Protein AF-A0A960F353-F1 (afdb_monomer)

Radius of gyration: 22.66 Å; Cα contacts (8 Å, |Δi|>4): 279; chains: 1; bounding box: 64×45×77 Å

Nearest PDB structures (foldseek):
  5tqi-assembly1_B  TM=5.904E-01  e=6.296E-02  Burkholderia multivorans ATCC 17616
  5b6a-assembly1_A-2  TM=5.114E-01  e=1.980E-02  Pseudomonas aeruginosa PAO1
  1vi9-assembly2_D  TM=5.426E-01  e=1.053E-01  Escherichia coli
  3pzs-assembly1_A  TM=5.624E-01  e=2.002E-01  Yersinia pestis CO92
  8c4i-assembly1_C  TM=2.650E-01  e=3.172E+00  Priestia aryabhattai

Structure (mmCIF, N/CA/C/O backbone):
data_AF-A0A960F353-F1
#
_entry.id   AF-A0A960F353-F1
#
loop_
_atom_site.group_PDB
_atom_site.id
_atom_site.type_symbol
_atom_site.label_atom_id
_atom_site.label_alt_id
_atom_site.label_comp_id
_atom_site.label_asym_id
_atom_site.label_entity_id
_atom_site.label_seq_id
_atom_site.pdbx_PDB_ins_code
_atom_site.Cartn_x
_atom_site.Cartn_y
_atom_site.Cartn_z
_atom_site.occupancy
_atom_site.B_iso_or_equiv
_atom_site.auth_seq_id
_atom_site.auth_comp_id
_atom_site.auth_asym_id
_atom_site.auth_atom_id
_atom_site.pdbx_PDB_model_num
ATOM 1 N N . MET A 1 1 ? 12.724 21.326 -37.058 1.00 39.38 1 MET A N 1
ATOM 2 C CA . MET A 1 1 ? 12.905 21.895 -35.706 1.00 39.38 1 MET A CA 1
ATOM 3 C C . MET A 1 1 ? 13.162 20.736 -34.768 1.00 39.38 1 MET A C 1
ATOM 5 O O . MET A 1 1 ? 12.262 19.951 -34.524 1.00 39.38 1 MET A O 1
ATOM 9 N N . SER A 1 2 ? 14.428 20.568 -34.399 1.00 30.91 2 SER A N 1
ATOM 10 C CA . SER A 1 2 ? 14.939 19.501 -33.540 1.00 30.91 2 SER A CA 1
ATOM 11 C C . SER A 1 2 ? 15.244 20.127 -32.184 1.00 30.91 2 SER A C 1
ATOM 13 O O . SER A 1 2 ? 15.860 21.193 -32.155 1.00 30.91 2 SER A O 1
ATOM 15 N N . ILE A 1 3 ? 14.797 19.516 -31.089 1.00 32.44 3 ILE A N 1
ATOM 16 C CA . ILE A 1 3 ? 15.215 19.894 -29.738 1.00 32.44 3 ILE A CA 1
ATOM 17 C C . ILE A 1 3 ? 15.820 18.644 -29.112 1.00 32.44 3 ILE A C 1
ATOM 19 O O . ILE A 1 3 ? 15.123 17.697 -28.758 1.00 32.44 3 ILE A O 1
ATOM 23 N N . ALA A 1 4 ? 17.148 18.656 -29.057 1.00 29.12 4 ALA A N 1
ATOM 24 C CA . ALA A 1 4 ? 17.973 17.712 -28.335 1.00 29.12 4 ALA A CA 1
ATOM 25 C C . ALA A 1 4 ? 17.901 18.030 -26.834 1.00 29.12 4 ALA A C 1
ATOM 27 O O . ALA A 1 4 ? 18.123 19.172 -26.436 1.00 29.12 4 ALA A O 1
ATOM 28 N N . ALA A 1 5 ? 17.621 17.023 -26.009 1.00 33.25 5 ALA A N 1
ATOM 29 C CA . ALA A 1 5 ? 17.827 17.082 -24.567 1.00 33.25 5 ALA A CA 1
ATOM 30 C C . ALA A 1 5 ? 19.133 16.344 -24.251 1.00 33.25 5 ALA A C 1
ATOM 32 O O . ALA A 1 5 ? 19.274 15.155 -24.538 1.00 33.25 5 ALA A O 1
ATOM 33 N N . GLY A 1 6 ? 20.115 17.092 -23.750 1.00 28.05 6 GLY A N 1
ATOM 34 C CA . GLY A 1 6 ? 21.462 16.613 -23.474 1.00 28.05 6 GLY A CA 1
ATOM 35 C C . GLY A 1 6 ? 21.522 15.690 -22.259 1.00 28.05 6 GLY A C 1
ATOM 36 O O . GLY A 1 6 ? 21.046 16.037 -21.180 1.00 28.05 6 GLY A O 1
ATOM 37 N N . LEU A 1 7 ? 22.169 14.538 -22.444 1.00 29.31 7 LEU A N 1
ATOM 38 C CA . LEU A 1 7 ? 22.719 13.727 -21.362 1.00 29.31 7 LEU A CA 1
ATOM 39 C C . LEU A 1 7 ? 23.910 14.467 -20.738 1.00 29.31 7 LEU A C 1
ATOM 41 O O . LEU A 1 7 ? 24.897 14.745 -21.421 1.00 29.31 7 LEU A O 1
ATOM 45 N N . ALA A 1 8 ? 23.851 14.730 -19.435 1.00 30.88 8 ALA A N 1
ATOM 46 C CA . ALA A 1 8 ? 25.025 15.096 -18.656 1.00 30.88 8 ALA A CA 1
ATOM 47 C C . ALA A 1 8 ? 25.747 13.813 -18.214 1.00 30.88 8 ALA A C 1
ATOM 49 O O . ALA A 1 8 ? 25.295 13.104 -17.319 1.00 30.88 8 ALA A O 1
ATOM 50 N N . VAL A 1 9 ? 26.866 13.512 -18.873 1.00 28.28 9 VAL A N 1
ATOM 51 C CA . VAL A 1 9 ? 27.830 12.485 -18.462 1.00 28.28 9 VAL A CA 1
ATOM 52 C C . VAL A 1 9 ? 28.764 13.117 -17.431 1.00 28.28 9 VAL A C 1
ATOM 54 O O . VAL A 1 9 ? 29.552 13.998 -17.770 1.00 28.28 9 VAL A O 1
ATOM 57 N N . ALA A 1 10 ? 28.690 12.680 -16.175 1.00 32.09 10 ALA A N 1
ATOM 58 C CA . ALA A 1 10 ? 29.681 13.028 -15.164 1.00 32.09 10 ALA A CA 1
ATOM 59 C C . ALA A 1 10 ? 30.779 11.953 -15.146 1.00 32.09 10 ALA A C 1
ATOM 61 O O . ALA A 1 10 ? 30.585 10.850 -14.641 1.00 32.09 10 ALA A O 1
ATOM 62 N N . VAL A 1 11 ? 31.933 12.279 -15.731 1.00 27.38 11 VAL A N 1
ATOM 63 C CA . VAL A 1 11 ? 33.181 11.514 -15.600 1.00 27.38 11 VAL A CA 1
ATOM 64 C C . VAL A 1 11 ? 33.830 11.907 -14.275 1.00 27.38 11 VAL A C 1
ATOM 66 O O . VAL A 1 11 ? 34.113 13.085 -14.062 1.00 27.38 11 VAL A O 1
ATOM 69 N N . TRP A 1 12 ? 34.100 10.940 -13.396 1.00 28.05 12 TRP A N 1
ATOM 70 C CA . TRP A 1 12 ? 34.908 11.166 -12.198 1.00 28.05 12 TRP A CA 1
ATOM 71 C C . TRP A 1 12 ? 36.106 10.215 -12.194 1.00 28.05 12 TRP A C 1
ATOM 73 O O . TRP A 1 12 ? 35.969 9.001 -12.063 1.00 28.05 12 TRP A O 1
ATOM 83 N N . THR A 1 13 ? 37.294 10.781 -12.399 1.00 31.34 13 THR A N 1
ATOM 84 C CA . THR A 1 13 ? 38.589 10.104 -12.292 1.00 31.34 13 THR A CA 1
ATOM 85 C C . THR A 1 13 ? 39.128 10.264 -10.876 1.00 31.34 13 THR A C 1
ATOM 87 O O . THR A 1 13 ? 39.356 11.390 -10.436 1.00 31.34 13 THR A O 1
ATOM 90 N N . GLY A 1 14 ? 39.403 9.157 -10.189 1.00 29.88 14 GLY A N 1
ATOM 91 C CA . GLY A 1 14 ? 40.068 9.177 -8.888 1.00 29.88 14 GLY A CA 1
ATOM 92 C C . GLY A 1 14 ? 40.592 7.800 -8.495 1.00 29.88 14 GLY A C 1
ATOM 93 O O . GLY A 1 14 ? 39.884 7.022 -7.867 1.00 29.88 14 GLY A O 1
ATOM 94 N N . LEU A 1 15 ? 41.835 7.501 -8.881 1.00 31.83 15 LEU A N 1
ATOM 95 C CA . LEU A 1 15 ? 42.618 6.383 -8.353 1.00 31.83 15 LEU A CA 1
ATOM 96 C C . LEU A 1 15 ? 43.044 6.697 -6.911 1.00 31.83 15 LEU A C 1
ATOM 98 O O . LEU A 1 15 ? 43.717 7.697 -6.672 1.00 31.83 15 LEU A O 1
ATOM 102 N N . GLY A 1 16 ? 42.700 5.816 -5.973 1.00 32.84 16 GLY A N 1
ATOM 103 C CA . GLY A 1 16 ? 43.178 5.852 -4.592 1.00 32.84 16 GLY A CA 1
ATOM 104 C C . GLY A 1 16 ? 43.334 4.435 -4.047 1.00 32.84 16 GLY A C 1
ATOM 105 O O . GLY A 1 16 ? 42.361 3.705 -3.891 1.00 32.84 16 GLY A O 1
ATOM 106 N N . THR A 1 17 ? 44.577 4.030 -3.807 1.00 33.25 17 THR A N 1
ATOM 107 C CA . THR A 1 17 ? 44.987 2.712 -3.309 1.00 33.25 17 THR A CA 1
ATOM 108 C C . THR A 1 17 ? 44.535 2.509 -1.857 1.00 33.25 17 THR A C 1
ATOM 110 O O . THR A 1 17 ? 44.876 3.313 -0.993 1.00 33.25 17 THR A O 1
ATOM 113 N N . VAL A 1 18 ? 43.804 1.427 -1.563 1.00 35.50 18 VAL A N 1
ATOM 114 C CA . VAL A 1 18 ? 43.362 1.082 -0.198 1.00 35.50 18 VAL A CA 1
ATOM 115 C C . VAL A 1 18 ? 44.363 0.127 0.457 1.00 35.50 18 VAL A C 1
ATOM 117 O O . VAL A 1 18 ? 44.567 -0.993 -0.012 1.00 35.50 18 VAL A O 1
ATOM 120 N N . ALA A 1 19 ? 44.970 0.559 1.564 1.00 32.50 19 ALA A N 1
ATOM 121 C CA . ALA A 1 19 ? 45.752 -0.292 2.457 1.00 32.50 19 ALA A CA 1
ATOM 122 C C . ALA A 1 19 ? 44.822 -1.049 3.425 1.00 32.50 19 ALA A C 1
ATOM 124 O O . ALA A 1 19 ? 43.904 -0.469 4.001 1.00 32.50 19 ALA A O 1
ATOM 125 N N . ARG A 1 20 ? 45.062 -2.355 3.608 1.00 31.27 20 ARG A N 1
ATOM 126 C CA . ARG A 1 20 ? 44.350 -3.209 4.575 1.00 31.27 20 ARG A CA 1
ATOM 127 C C . ARG A 1 20 ? 44.818 -2.901 5.998 1.00 31.27 20 ARG A C 1
ATOM 129 O O . ARG A 1 20 ? 45.991 -3.101 6.305 1.00 31.27 20 ARG A O 1
ATOM 136 N N . THR A 1 21 ? 43.892 -2.528 6.876 1.00 32.50 21 THR A N 1
ATOM 137 C CA . THR A 1 21 ? 44.116 -2.472 8.327 1.00 32.50 21 THR A CA 1
ATOM 138 C C . THR A 1 21 ? 43.263 -3.542 9.005 1.00 32.50 21 THR A C 1
ATOM 140 O O . THR A 1 21 ? 42.057 -3.627 8.793 1.00 32.50 21 THR A O 1
ATOM 143 N N . THR A 1 22 ? 43.915 -4.401 9.784 1.00 37.31 22 THR A N 1
ATOM 144 C CA . THR A 1 22 ? 43.324 -5.484 10.579 1.00 37.31 22 THR A CA 1
ATOM 145 C C . THR A 1 22 ? 42.540 -4.935 11.773 1.00 37.31 22 THR A C 1
ATOM 147 O O . THR A 1 22 ? 43.068 -4.116 12.524 1.00 37.31 22 THR A O 1
ATOM 150 N N . ALA A 1 23 ? 41.306 -5.408 11.971 1.00 36.09 23 ALA A N 1
ATOM 151 C CA . ALA A 1 23 ? 40.466 -5.067 13.121 1.00 36.09 23 ALA A CA 1
ATOM 152 C C . ALA A 1 23 ? 40.880 -5.852 14.389 1.00 36.09 23 ALA A C 1
ATOM 154 O O . ALA A 1 23 ? 41.204 -7.038 14.274 1.00 36.09 23 ALA A O 1
ATOM 155 N N . PRO A 1 24 ? 40.855 -5.247 15.593 1.00 35.88 24 PRO A N 1
ATOM 156 C CA . PRO A 1 24 ? 41.084 -5.963 16.845 1.00 35.88 24 PRO A CA 1
ATOM 157 C C . PRO A 1 24 ? 39.801 -6.636 17.367 1.00 35.88 24 PRO A C 1
ATOM 159 O O . PRO A 1 24 ? 38.689 -6.155 17.151 1.00 35.88 24 PRO A O 1
ATOM 162 N N . ALA A 1 25 ? 39.973 -7.758 18.071 1.00 34.25 25 ALA A N 1
ATOM 163 C CA . ALA A 1 25 ? 38.906 -8.536 18.699 1.00 34.25 25 ALA A CA 1
ATOM 164 C C . ALA A 1 25 ? 38.306 -7.826 19.931 1.00 34.25 25 ALA A C 1
ATOM 166 O O . ALA A 1 25 ? 39.033 -7.237 20.731 1.00 34.25 25 ALA A O 1
ATOM 167 N N . LEU A 1 26 ? 36.983 -7.920 20.100 1.00 32.00 26 LEU A N 1
ATOM 168 C CA . LEU A 1 26 ? 36.253 -7.407 21.267 1.00 32.00 26 LEU A CA 1
ATOM 169 C C . LEU A 1 26 ? 36.299 -8.413 22.436 1.00 32.00 26 LEU A C 1
ATOM 171 O O . LEU A 1 26 ? 36.141 -9.612 22.193 1.00 32.00 26 LEU A O 1
ATOM 175 N N . PRO A 1 27 ? 36.462 -7.969 23.698 1.00 34.41 27 PRO A N 1
AT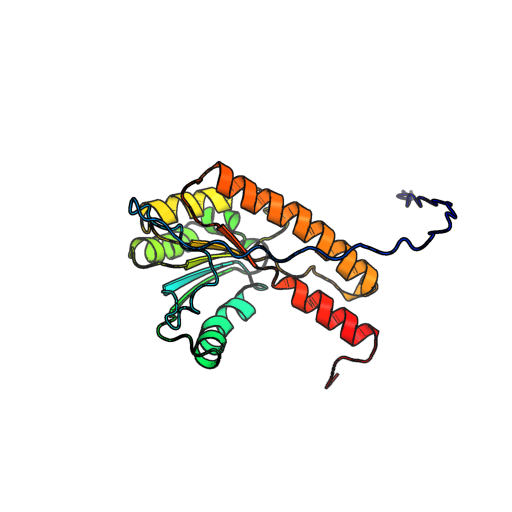OM 176 C CA . PRO A 1 27 ? 36.374 -8.855 24.851 1.00 34.41 27 PRO A CA 1
ATOM 177 C C . PRO A 1 27 ? 34.914 -9.121 25.252 1.00 34.41 27 PRO A C 1
ATOM 179 O O . PRO A 1 27 ? 34.052 -8.246 25.168 1.00 34.41 27 PRO A O 1
ATOM 182 N N . ALA A 1 28 ? 34.658 -10.339 25.729 1.00 36.91 28 ALA A N 1
ATOM 183 C CA . ALA A 1 28 ? 33.393 -10.747 26.327 1.00 36.91 28 ALA A CA 1
ATOM 184 C C . ALA A 1 28 ? 33.248 -10.164 27.743 1.00 36.91 28 ALA A C 1
ATOM 186 O O . ALA A 1 28 ? 34.155 -10.301 28.564 1.00 36.91 28 ALA A O 1
ATOM 187 N N . ALA A 1 29 ? 32.097 -9.564 28.047 1.00 34.41 29 ALA A N 1
ATOM 188 C CA . ALA A 1 29 ? 31.734 -9.148 29.398 1.00 34.41 29 ALA A CA 1
ATOM 189 C C . ALA A 1 29 ? 30.435 -9.846 29.824 1.00 34.41 2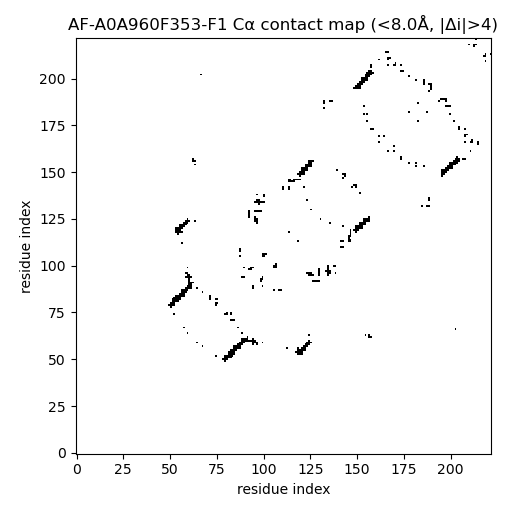9 ALA A C 1
ATOM 191 O O . ALA A 1 29 ? 29.353 -9.521 29.341 1.00 34.41 29 ALA A O 1
ATOM 192 N N . SER A 1 30 ? 30.568 -10.809 30.738 1.00 35.00 30 SER A N 1
ATOM 193 C CA . SER A 1 30 ? 29.474 -11.335 31.559 1.00 35.00 30 SER A CA 1
ATOM 194 C C . SER A 1 30 ? 29.345 -10.490 32.825 1.00 35.00 30 SER A C 1
ATOM 196 O O . SER A 1 30 ? 30.338 -10.282 33.520 1.00 35.00 30 S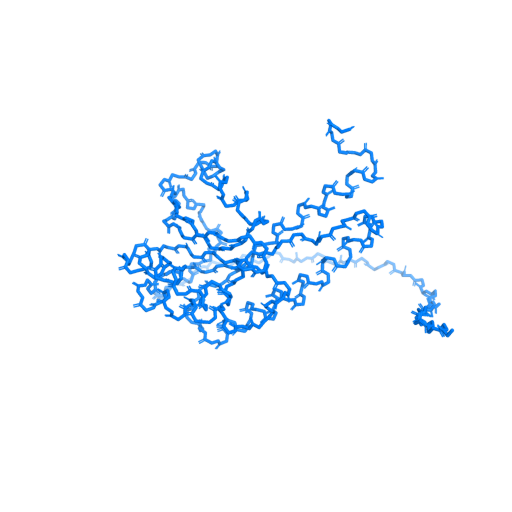ER A O 1
ATOM 198 N N . ALA A 1 31 ? 28.127 -10.076 33.172 1.00 32.03 31 ALA A N 1
ATOM 199 C CA . ALA A 1 31 ? 27.790 -9.598 34.511 1.00 32.03 31 ALA A CA 1
ATOM 200 C C . ALA A 1 31 ? 26.392 -10.095 34.911 1.00 32.03 31 ALA A C 1
ATOM 202 O O . ALA A 1 31 ? 25.453 -10.052 34.118 1.00 32.03 31 ALA A O 1
ATOM 203 N N . VAL A 1 32 ? 26.291 -10.601 36.143 1.00 30.20 32 VAL A N 1
ATOM 204 C CA . VAL A 1 32 ? 25.101 -11.201 36.758 1.00 30.20 32 VAL A CA 1
ATOM 205 C C . VAL A 1 32 ? 24.351 -10.172 37.625 1.00 30.20 32 VAL A C 1
ATOM 207 O O . VAL A 1 32 ? 24.953 -9.438 38.399 1.00 30.20 32 VAL A O 1
ATOM 210 N N . ILE A 1 33 ? 23.031 -10.192 37.430 1.00 35.50 33 ILE A N 1
ATOM 211 C CA . ILE A 1 33 ? 21.820 -9.679 38.110 1.00 35.50 33 ILE A CA 1
ATOM 212 C C . ILE A 1 33 ? 21.908 -9.133 39.557 1.00 35.50 33 ILE A C 1
ATOM 214 O O . ILE A 1 33 ? 22.403 -9.796 40.465 1.00 35.50 33 ILE A O 1
ATOM 218 N N . GLY A 1 34 ? 21.192 -8.018 39.784 1.00 27.09 34 GLY A N 1
ATOM 219 C CA . GLY A 1 34 ? 20.456 -7.689 41.020 1.00 27.09 34 GLY A CA 1
ATOM 220 C C . GLY A 1 34 ? 19.089 -7.047 40.672 1.00 27.09 34 GLY A C 1
ATOM 221 O O . GLY A 1 34 ? 19.003 -6.424 39.613 1.00 27.09 34 GLY A O 1
ATOM 222 N N . PRO A 1 35 ? 18.008 -7.223 41.467 1.00 52.94 35 PRO A N 1
ATOM 223 C CA . PRO A 1 35 ? 16.633 -7.021 41.000 1.00 52.94 35 PRO A CA 1
ATOM 224 C C . PRO A 1 35 ? 16.057 -5.649 41.381 1.00 52.94 35 PRO A C 1
ATOM 226 O O . PRO A 1 35 ? 16.210 -5.227 42.522 1.00 52.94 35 PRO A O 1
ATOM 229 N N . ALA A 1 36 ? 15.319 -5.008 40.470 1.00 33.59 36 ALA A N 1
ATOM 230 C CA . ALA A 1 36 ? 14.158 -4.173 40.794 1.00 33.59 36 ALA A CA 1
ATOM 231 C C . ALA A 1 36 ? 13.420 -3.715 39.524 1.00 33.59 36 ALA A C 1
ATOM 233 O O . ALA A 1 36 ? 14.032 -3.274 38.559 1.00 33.59 36 ALA A O 1
ATOM 234 N N . GLU A 1 37 ? 12.093 -3.755 39.638 1.00 32.19 37 GLU A N 1
ATOM 235 C CA . GLU A 1 37 ? 11.114 -2.912 38.945 1.00 32.19 37 GLU A CA 1
ATOM 236 C C . GLU A 1 37 ? 10.683 -3.312 37.523 1.00 32.19 37 GLU A C 1
ATOM 238 O O . GLU A 1 37 ? 11.350 -3.096 36.513 1.00 32.19 37 GLU A O 1
ATOM 243 N N . ALA A 1 38 ? 9.480 -3.895 37.475 1.00 43.84 38 ALA A N 1
ATOM 244 C CA . ALA A 1 38 ? 8.740 -4.255 36.279 1.00 43.84 38 ALA A CA 1
ATOM 245 C C . ALA A 1 38 ? 8.475 -3.022 35.400 1.00 43.84 38 ALA A C 1
ATOM 247 O O . ALA A 1 38 ? 7.483 -2.316 35.560 1.00 43.84 38 ALA A O 1
ATOM 248 N N . THR A 1 39 ? 9.359 -2.792 34.437 1.00 31.92 39 THR A N 1
ATOM 249 C CA . THR A 1 39 ? 9.105 -1.930 33.286 1.00 31.92 39 THR A CA 1
ATOM 250 C C . THR A 1 39 ? 8.749 -2.832 32.113 1.00 31.92 39 THR A C 1
ATOM 252 O O . THR A 1 39 ? 9.523 -3.708 31.729 1.00 31.92 39 THR A O 1
ATOM 255 N N . GLN A 1 40 ? 7.534 -2.656 31.585 1.00 39.88 40 GLN A N 1
ATOM 256 C CA . GLN A 1 40 ? 7.051 -3.343 30.388 1.00 39.88 40 GLN A CA 1
ATOM 257 C C . GLN A 1 40 ? 8.107 -3.263 29.287 1.00 39.88 40 GLN A C 1
ATOM 259 O O . GLN A 1 40 ? 8.466 -2.182 28.820 1.00 39.88 40 GLN A O 1
ATOM 264 N N . THR A 1 41 ? 8.618 -4.422 28.888 1.00 36.38 41 THR A N 1
ATOM 265 C CA . THR A 1 41 ? 9.557 -4.530 27.781 1.00 36.38 41 THR A CA 1
ATOM 266 C C . THR A 1 41 ? 8.818 -4.145 26.496 1.00 36.38 41 THR A C 1
ATOM 268 O O . THR A 1 41 ? 7.740 -4.686 26.238 1.00 36.38 41 THR A O 1
ATOM 271 N N . PRO A 1 42 ? 9.341 -3.221 25.672 1.00 42.72 42 PRO A N 1
ATOM 272 C CA . PRO A 1 42 ? 8.758 -2.966 24.366 1.00 42.72 42 PRO A CA 1
ATOM 273 C C . PRO A 1 42 ? 8.910 -4.238 23.530 1.00 42.72 42 PRO A C 1
ATOM 275 O O . PRO A 1 42 ? 10.031 -4.681 23.280 1.00 42.72 42 PRO A O 1
ATOM 278 N N . VAL A 1 43 ? 7.790 -4.833 23.116 1.00 43.56 43 VAL A N 1
ATOM 279 C CA . VAL A 1 43 ? 7.785 -6.020 22.252 1.00 43.56 43 VAL A CA 1
ATOM 280 C C . VAL A 1 43 ? 8.518 -5.676 20.951 1.00 43.56 43 VAL A C 1
ATOM 282 O O . VAL A 1 43 ? 8.040 -4.886 20.135 1.00 43.56 43 VAL A O 1
ATOM 285 N N . ARG A 1 44 ? 9.716 -6.240 20.775 1.00 43.53 44 ARG A N 1
ATOM 286 C CA . ARG A 1 44 ? 10.522 -6.148 19.551 1.00 43.53 44 ARG A CA 1
ATOM 287 C C . ARG A 1 44 ? 10.027 -7.216 18.574 1.00 43.53 44 ARG A C 1
ATOM 289 O O . ARG A 1 44 ? 9.801 -8.358 18.966 1.00 43.53 44 ARG A O 1
ATOM 296 N N . ILE A 1 45 ? 9.888 -6.880 17.292 1.00 46.81 45 ILE A N 1
ATOM 297 C CA . ILE A 1 45 ? 9.620 -7.888 16.256 1.00 46.81 45 ILE A CA 1
ATOM 298 C C . ILE A 1 45 ? 10.859 -8.781 16.150 1.00 46.81 45 ILE A C 1
ATOM 300 O O . ILE A 1 45 ? 11.915 -8.317 15.726 1.00 46.81 45 ILE A O 1
ATOM 304 N N . GLY A 1 46 ? 10.724 -10.028 16.607 1.00 46.03 46 GLY A N 1
ATOM 305 C CA . GLY A 1 46 ? 11.793 -11.027 16.623 1.00 46.03 46 GLY A CA 1
ATOM 306 C C . GLY A 1 46 ? 11.723 -12.061 17.752 1.00 46.03 46 GLY A C 1
ATOM 307 O O . GLY A 1 46 ? 12.467 -13.032 17.684 1.00 46.03 46 GLY A O 1
ATOM 308 N N . GLU A 1 47 ? 10.866 -11.900 18.770 1.00 44.44 47 GLU A N 1
ATOM 309 C CA . GLU A 1 47 ? 10.957 -12.771 19.959 1.00 44.44 47 GLU A CA 1
ATOM 310 C C . GLU A 1 47 ? 10.157 -14.086 19.888 1.00 44.44 47 GLU A C 1
ATOM 312 O O . GLU A 1 47 ? 10.576 -15.060 20.497 1.00 44.44 47 GLU A O 1
ATOM 317 N N . VAL A 1 48 ? 9.109 -14.206 19.068 1.00 41.88 48 VAL A N 1
ATOM 318 C CA . VAL A 1 48 ? 8.523 -15.495 18.631 1.00 41.88 48 VAL A CA 1
ATOM 319 C C . VAL A 1 48 ? 7.810 -15.227 17.296 1.00 41.88 48 VAL A C 1
ATOM 321 O O . VAL A 1 48 ? 7.116 -14.209 17.207 1.00 41.88 48 VAL A O 1
ATOM 324 N N . PRO A 1 49 ? 7.940 -16.061 16.244 1.00 54.06 49 PRO A N 1
ATOM 325 C CA . PRO A 1 49 ? 7.042 -15.969 15.098 1.00 54.06 49 PRO A CA 1
ATOM 326 C C . PRO A 1 49 ? 5.607 -16.115 15.606 1.00 54.06 49 PRO A C 1
ATOM 328 O O . PRO A 1 49 ? 5.262 -17.148 16.179 1.00 54.06 49 PRO A O 1
ATOM 331 N N . SER A 1 50 ? 4.776 -15.086 15.430 1.00 68.44 50 SER A N 1
ATOM 332 C CA . SER A 1 50 ? 3.340 -15.263 15.632 1.00 68.44 50 SER A CA 1
ATOM 333 C C . SER A 1 50 ? 2.885 -16.309 14.626 1.00 68.44 50 SER A C 1
ATOM 335 O O . SER A 1 50 ? 2.953 -16.078 13.420 1.00 68.44 50 SER A O 1
ATOM 337 N N . THR A 1 51 ? 2.461 -17.472 15.110 1.00 81.50 51 THR A N 1
ATOM 338 C CA . THR A 1 51 ? 1.823 -18.477 14.257 1.00 81.50 51 THR A CA 1
ATOM 339 C C . THR A 1 51 ? 0.404 -18.059 1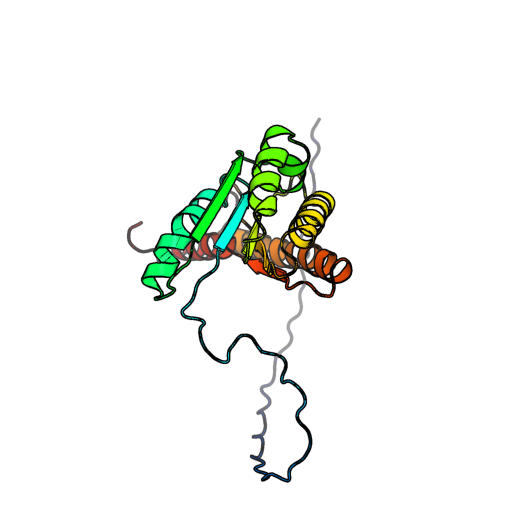3.894 1.00 81.50 51 THR A C 1
ATOM 341 O O . THR A 1 51 ? -0.197 -18.680 13.033 1.00 81.50 51 THR A O 1
ATOM 344 N N . THR A 1 52 ? -0.135 -17.011 14.522 1.00 91.19 52 THR A N 1
ATOM 345 C CA . THR A 1 52 ? -1.438 -16.427 14.198 1.00 91.19 52 THR A CA 1
ATOM 346 C C . THR A 1 52 ? -1.270 -15.286 13.199 1.00 91.19 52 THR A C 1
ATOM 348 O O . THR A 1 52 ? -0.398 -14.426 13.359 1.00 91.19 52 THR A O 1
ATOM 351 N N . GLY A 1 53 ? -2.101 -15.311 12.164 1.00 92.44 53 GLY A N 1
ATOM 352 C CA . GLY A 1 53 ? -2.187 -14.324 11.104 1.00 92.44 53 GLY A CA 1
ATOM 353 C C . GLY A 1 53 ? -2.980 -13.086 11.503 1.00 92.44 53 GLY A C 1
ATOM 354 O O . GLY A 1 53 ? -3.189 -12.800 12.676 1.00 92.44 53 GLY A O 1
ATOM 355 N N . PHE A 1 54 ? -3.398 -12.339 10.488 1.00 95.62 54 PHE A N 1
ATOM 356 C CA . PHE A 1 54 ? -4.109 -11.070 10.624 1.00 95.62 54 PHE A CA 1
ATOM 357 C C . PHE A 1 54 ? -5.420 -11.131 9.858 1.00 95.62 54 PHE A C 1
ATOM 359 O O . PHE A 1 54 ? -5.421 -11.662 8.742 1.00 95.62 54 PHE A O 1
ATOM 366 N N . ASN A 1 55 ? -6.470 -10.491 10.372 1.00 97.44 55 ASN A N 1
ATOM 367 C CA . ASN A 1 55 ? -7.589 -10.091 9.535 1.00 97.44 55 ASN A CA 1
ATOM 368 C C . ASN A 1 55 ? -7.210 -8.830 8.756 1.00 97.44 55 ASN A C 1
ATOM 370 O O . ASN A 1 55 ? -6.967 -7.764 9.323 1.00 97.44 55 ASN A O 1
ATOM 374 N N . SER A 1 56 ? -7.075 -8.973 7.442 1.00 98.19 56 SER A N 1
ATOM 375 C CA . SER A 1 56 ? -6.393 -7.986 6.614 1.00 98.19 56 SER A CA 1
ATOM 376 C C . SER A 1 56 ? -7.316 -7.321 5.602 1.00 98.19 56 SER A C 1
ATOM 378 O O . SER A 1 56 ? -8.197 -7.952 5.020 1.00 98.19 56 SER A O 1
ATOM 380 N N . LEU A 1 57 ? -7.047 -6.055 5.307 1.00 98.81 57 LEU A N 1
ATOM 381 C CA . LEU A 1 57 ? -7.624 -5.344 4.174 1.00 98.81 57 LEU A CA 1
ATOM 382 C C . LEU A 1 57 ? -6.504 -4.891 3.243 1.00 98.81 57 LEU A C 1
ATOM 384 O O . LEU A 1 57 ? -5.590 -4.190 3.669 1.00 98.81 57 LEU A O 1
ATOM 388 N N . PHE A 1 58 ? -6.574 -5.261 1.966 1.00 98.75 58 PHE A N 1
ATOM 389 C CA . PHE A 1 58 ? -5.610 -4.825 0.956 1.00 98.75 58 PHE A CA 1
ATOM 390 C C . PHE A 1 58 ? -6.294 -4.026 -0.145 1.00 98.75 58 PHE A C 1
ATOM 392 O O . PHE A 1 58 ? -7.200 -4.518 -0.821 1.00 98.75 58 PHE A O 1
ATOM 399 N N . ILE A 1 59 ? -5.836 -2.795 -0.351 1.00 98.81 59 ILE A N 1
ATOM 400 C CA . ILE A 1 59 ? -6.343 -1.914 -1.399 1.00 98.81 59 ILE A CA 1
ATOM 401 C C . ILE A 1 59 ? -5.225 -1.523 -2.353 1.00 98.81 59 ILE A C 1
ATOM 403 O O . ILE A 1 59 ? -4.062 -1.397 -1.961 1.00 98.81 59 ILE A O 1
ATOM 407 N N . GLY A 1 60 ? -5.556 -1.337 -3.626 1.00 98.44 60 GLY A N 1
ATOM 408 C CA . GLY A 1 60 ? -4.540 -0.920 -4.578 1.00 98.44 60 GLY A CA 1
ATOM 409 C C . GLY A 1 60 ? -4.916 -1.069 -6.040 1.00 98.44 60 GLY A C 1
ATOM 410 O O . GLY A 1 60 ? -6.087 -1.029 -6.432 1.00 98.44 60 GLY A O 1
ATOM 411 N N . HIS A 1 61 ? -3.890 -1.345 -6.841 1.00 98.06 61 HIS A N 1
ATOM 412 C CA . HIS A 1 61 ? -4.011 -1.548 -8.275 1.00 98.06 61 HIS A CA 1
ATOM 413 C C . HIS A 1 61 ? -3.524 -2.908 -8.767 1.00 98.06 61 HIS A C 1
ATOM 415 O O . HIS A 1 61 ? -3.002 -3.729 -8.015 1.00 98.06 61 HIS A O 1
ATOM 421 N N . SER A 1 62 ? -3.645 -3.105 -10.080 1.00 96.62 62 SER A N 1
ATOM 422 C CA . SER A 1 62 ? -3.332 -4.351 -10.792 1.00 96.62 62 SER A CA 1
ATOM 423 C C . SER A 1 62 ? -1.954 -4.966 -10.505 1.00 96.62 62 SER A C 1
ATOM 425 O O . SER A 1 62 ? -1.836 -6.179 -10.581 1.00 96.62 62 SER A O 1
ATOM 427 N N . PHE A 1 63 ? -0.926 -4.188 -10.141 1.00 96.25 63 PHE A N 1
ATOM 428 C CA . PHE A 1 63 ? 0.389 -4.757 -9.790 1.00 96.25 63 PHE A CA 1
ATOM 429 C C . PHE A 1 63 ? 0.429 -5.322 -8.363 1.00 96.25 63 PHE A C 1
ATOM 431 O O . PHE A 1 63 ? 1.188 -6.245 -8.089 1.00 96.25 63 PHE A O 1
ATOM 438 N N . PHE A 1 64 ? -0.421 -4.819 -7.464 1.00 97.75 64 PHE A N 1
ATOM 439 C CA . PHE A 1 64 ? -0.512 -5.327 -6.099 1.00 97.75 64 PHE A CA 1
ATOM 440 C C . PHE A 1 64 ? -1.496 -6.493 -5.988 1.00 97.75 64 PHE A C 1
ATOM 442 O O . PHE A 1 64 ? -1.244 -7.441 -5.252 1.00 97.75 64 PHE A O 1
ATOM 449 N N . GLN A 1 65 ? -2.583 -6.466 -6.763 1.00 96.88 65 GLN A N 1
ATOM 450 C CA . GLN A 1 65 ? -3.603 -7.515 -6.776 1.00 96.88 65 GLN A CA 1
ATOM 451 C C . GLN A 1 65 ? -3.057 -8.958 -6.842 1.00 96.88 65 GLN A C 1
ATOM 453 O O . GLN A 1 65 ? -3.479 -9.767 -6.016 1.00 96.88 65 GLN A O 1
ATOM 458 N N . PRO A 1 66 ? -2.128 -9.330 -7.748 1.00 94.81 66 PRO A N 1
ATOM 459 C CA . PRO A 1 66 ? -1.609 -10.696 -7.794 1.00 94.81 66 PRO A CA 1
ATOM 460 C C . PRO A 1 66 ? -0.808 -11.069 -6.542 1.00 94.81 66 PRO A C 1
ATOM 462 O O . PRO A 1 66 ? -0.892 -12.213 -6.101 1.00 94.81 66 PRO A O 1
ATOM 465 N N . VAL A 1 67 ? -0.079 -10.117 -5.950 1.00 94.00 67 VAL A N 1
ATOM 466 C CA . VAL A 1 67 ? 0.656 -10.321 -4.692 1.00 94.00 67 VAL A CA 1
ATOM 467 C C . VAL A 1 67 ? -0.335 -10.535 -3.551 1.00 94.00 67 VAL A C 1
ATOM 469 O O . VAL A 1 67 ? -0.279 -11.552 -2.865 1.00 94.00 67 VAL A O 1
ATOM 472 N N . ALA A 1 68 ? -1.296 -9.621 -3.402 1.00 96.00 68 ALA A N 1
ATOM 473 C CA . ALA A 1 68 ? -2.308 -9.673 -2.358 1.00 96.00 68 ALA A CA 1
ATOM 474 C C . ALA A 1 68 ? -3.126 -10.968 -2.420 1.00 96.00 68 ALA A C 1
ATOM 476 O O . ALA A 1 68 ? -3.268 -11.644 -1.409 1.00 96.00 68 ALA A O 1
ATOM 477 N N . ASN A 1 69 ? -3.605 -11.373 -3.598 1.00 95.25 69 ASN A N 1
ATOM 478 C CA . ASN A 1 69 ? -4.427 -12.578 -3.765 1.00 95.25 69 ASN A CA 1
ATOM 479 C C . ASN A 1 69 ? -3.708 -13.880 -3.374 1.00 95.25 69 ASN A C 1
ATOM 481 O O . ASN A 1 69 ? -4.361 -14.898 -3.154 1.00 95.25 69 ASN A O 1
ATOM 485 N N . ARG A 1 70 ? -2.371 -13.877 -3.325 1.00 94.44 70 ARG A N 1
ATOM 486 C CA . ARG A 1 70 ? -1.567 -15.050 -2.964 1.00 94.44 70 ARG A CA 1
ATOM 487 C C . ARG A 1 70 ? -1.156 -15.073 -1.494 1.00 94.44 70 ARG A C 1
ATOM 489 O O . ARG A 1 70 ? -0.682 -16.114 -1.043 1.00 94.44 70 ARG A O 1
ATOM 496 N N . LEU A 1 71 ? -1.356 -13.992 -0.735 1.00 92.69 71 LEU A N 1
ATOM 497 C CA . LEU A 1 71 ? -0.911 -13.915 0.660 1.00 92.69 71 LEU A CA 1
ATOM 498 C C . LEU A 1 71 ? -1.557 -14.983 1.544 1.00 92.69 71 LEU A C 1
ATOM 500 O O . LEU A 1 71 ? -0.823 -15.667 2.246 1.00 92.69 71 LEU A O 1
ATOM 504 N N . ALA A 1 72 ? -2.865 -15.230 1.439 1.00 92.62 72 ALA A N 1
ATOM 505 C CA . ALA A 1 72 ? -3.518 -16.308 2.188 1.00 92.62 72 ALA A CA 1
ATOM 506 C C . ALA A 1 72 ? -2.914 -17.698 1.911 1.00 92.62 72 ALA A C 1
ATOM 508 O O . ALA A 1 72 ? -2.699 -18.482 2.834 1.00 92.62 72 ALA A O 1
ATOM 509 N N . PHE A 1 73 ? -2.573 -17.989 0.651 1.00 94.12 73 PHE A N 1
ATOM 510 C CA . PHE A 1 73 ? -1.894 -19.236 0.284 1.00 94.12 73 PHE A CA 1
ATOM 511 C C . PHE A 1 73 ? -0.492 -19.322 0.905 1.00 94.12 73 PHE A C 1
ATOM 513 O O . PHE A 1 73 ? -0.114 -20.359 1.449 1.00 94.12 73 PHE A O 1
ATOM 520 N N . HIS A 1 74 ? 0.283 -18.238 0.848 1.00 93.25 74 HIS A N 1
ATOM 521 C CA . HIS A 1 74 ? 1.629 -18.209 1.421 1.00 93.25 74 HIS A CA 1
ATOM 522 C C . HIS A 1 74 ? 1.625 -18.234 2.952 1.00 93.25 74 HIS A C 1
ATOM 524 O O . HIS A 1 74 ? 2.470 -18.908 3.530 1.00 93.25 74 HIS A O 1
ATOM 530 N N . ALA A 1 75 ? 0.664 -17.571 3.599 1.00 93.00 75 ALA A N 1
ATOM 531 C CA . ALA A 1 75 ? 0.482 -17.597 5.046 1.00 93.00 75 ALA A CA 1
ATOM 532 C C . ALA A 1 75 ? 0.256 -19.033 5.535 1.00 93.00 75 ALA A C 1
ATOM 534 O O . ALA A 1 75 ? 1.014 -19.518 6.374 1.00 93.00 75 ALA A O 1
ATOM 535 N N . ALA A 1 76 ? -0.689 -19.754 4.922 1.00 91.88 76 ALA A N 1
ATOM 536 C CA . ALA A 1 76 ? -0.953 -21.151 5.259 1.00 91.88 76 ALA A CA 1
ATOM 537 C C . ALA A 1 76 ?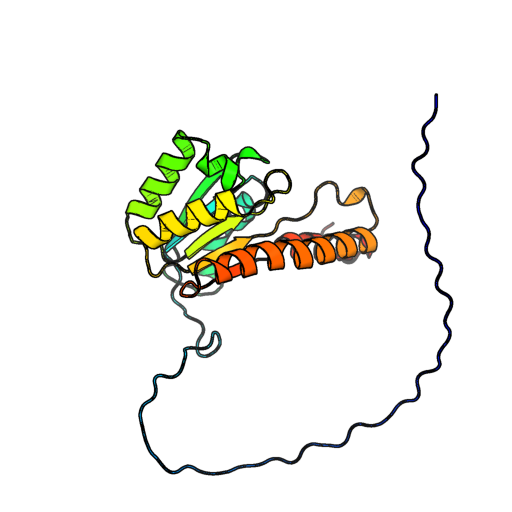 0.292 -22.041 5.078 1.00 91.88 76 ALA A C 1
ATOM 539 O O . ALA A 1 76 ? 0.642 -22.810 5.972 1.00 91.88 76 ALA A O 1
ATOM 540 N N . ASN A 1 77 ? 1.013 -21.897 3.960 1.00 94.31 77 ASN A N 1
ATOM 541 C CA . ASN A 1 77 ? 2.238 -22.666 3.703 1.00 94.31 77 ASN A CA 1
ATOM 542 C C . ASN A 1 77 ? 3.397 -22.310 4.644 1.00 94.31 77 ASN A C 1
ATOM 544 O O . ASN A 1 77 ? 4.282 -23.133 4.861 1.00 94.31 77 ASN A O 1
ATOM 548 N N . ALA A 1 78 ? 3.397 -21.100 5.201 1.00 92.81 78 ALA A N 1
ATOM 549 C CA . ALA A 1 78 ? 4.356 -20.663 6.208 1.00 92.81 78 ALA A CA 1
ATOM 550 C C . ALA A 1 78 ? 3.965 -21.091 7.638 1.00 92.81 78 ALA A C 1
ATOM 552 O O . ALA A 1 78 ? 4.667 -20.743 8.585 1.00 92.81 78 ALA A O 1
ATOM 553 N N . GLY A 1 79 ? 2.859 -21.827 7.813 1.00 93.75 79 GLY A N 1
ATOM 554 C CA . GLY A 1 79 ? 2.350 -22.228 9.128 1.00 93.75 79 GLY A CA 1
ATOM 555 C C . GLY A 1 79 ? 1.667 -21.096 9.902 1.00 93.75 79 GLY A C 1
ATOM 556 O O . GLY A 1 79 ? 1.487 -21.214 11.112 1.00 93.75 79 GLY A O 1
ATOM 557 N N . ILE A 1 80 ? 1.294 -20.008 9.219 1.00 93.56 80 ILE A N 1
ATOM 558 C CA . ILE A 1 80 ? 0.525 -18.900 9.786 1.00 93.56 80 ILE A CA 1
ATOM 559 C C . ILE A 1 80 ? -0.962 -19.252 9.663 1.00 93.56 80 ILE A C 1
ATOM 561 O O . ILE A 1 80 ? -1.520 -19.273 8.563 1.00 93.56 80 ILE A O 1
ATOM 565 N N . VAL A 1 81 ? -1.594 -19.552 10.794 1.00 92.75 81 VAL A N 1
ATOM 566 C CA . VAL A 1 81 ? -3.018 -19.893 10.900 1.00 92.75 81 VAL A CA 1
ATOM 567 C C . VAL A 1 81 ? -3.878 -18.639 11.052 1.00 92.75 81 VAL A C 1
ATOM 569 O O . VAL A 1 81 ? -3.371 -17.581 11.403 1.00 92.75 81 VAL A O 1
ATOM 572 N N . ASP A 1 82 ? -5.178 -18.739 10.776 1.00 92.44 82 ASP A N 1
ATOM 573 C CA . ASP A 1 82 ? -6.172 -17.671 10.996 1.00 92.44 82 ASP A CA 1
ATOM 574 C C . ASP A 1 82 ? -5.923 -16.345 10.248 1.00 92.44 82 ASP A C 1
ATOM 576 O O . ASP A 1 82 ? -6.503 -15.314 10.577 1.00 92.44 82 ASP A O 1
ATOM 580 N N . HIS A 1 83 ? -5.092 -16.346 9.201 1.00 95.75 83 HIS A N 1
ATOM 581 C CA . HIS A 1 83 ? -5.005 -15.200 8.297 1.00 95.75 83 HIS A CA 1
ATOM 582 C C . HIS A 1 83 ? -6.248 -15.129 7.405 1.00 95.75 83 HIS A C 1
ATOM 584 O O . HIS A 1 83 ? -6.529 -16.050 6.632 1.00 95.75 83 HIS A O 1
ATOM 590 N N . THR A 1 84 ? -6.944 -13.999 7.444 1.00 96.62 84 THR A N 1
ATOM 591 C CA . THR A 1 84 ? -8.034 -13.669 6.523 1.00 96.62 84 THR A CA 1
ATOM 592 C C . THR A 1 84 ? -7.709 -12.382 5.787 1.00 96.62 84 THR A C 1
ATOM 594 O O . THR A 1 84 ? -6.963 -11.531 6.268 1.00 96.62 84 THR A O 1
ATOM 597 N N . GLN A 1 85 ? -8.263 -12.220 4.589 1.00 97.00 85 GLN A N 1
ATOM 598 C CA . GLN A 1 85 ? -8.060 -10.999 3.825 1.00 97.00 85 GLN A CA 1
ATOM 599 C C . GLN A 1 85 ? -9.282 -10.633 2.994 1.00 97.00 85 GLN A C 1
ATOM 601 O O . GLN A 1 85 ? -9.899 -11.482 2.351 1.00 97.00 85 GLN A O 1
ATOM 606 N N . GLN A 1 86 ? -9.576 -9.342 2.962 1.00 98.25 86 GLN A N 1
ATOM 607 C CA . GLN A 1 86 ? -10.471 -8.711 2.005 1.00 98.25 86 GLN A CA 1
ATOM 608 C C . GLN A 1 86 ? -9.656 -7.822 1.074 1.00 98.25 86 GLN A C 1
ATOM 610 O O . GLN A 1 86 ? -8.584 -7.329 1.434 1.00 98.25 86 GLN A O 1
ATOM 615 N N . THR A 1 87 ? -10.149 -7.626 -0.149 1.00 98.12 87 THR A N 1
ATOM 616 C CA . THR A 1 87 ? -9.433 -6.815 -1.135 1.00 98.12 87 THR A CA 1
ATOM 617 C C . THR A 1 87 ? -10.345 -5.874 -1.907 1.00 98.12 87 THR A C 1
ATOM 619 O O . THR A 1 87 ? -11.472 -6.231 -2.252 1.00 98.12 87 THR A O 1
ATOM 622 N N . VAL A 1 88 ? -9.845 -4.673 -2.213 1.00 98.56 88 VAL A N 1
ATOM 623 C CA . VAL A 1 88 ? -10.524 -3.703 -3.084 1.00 98.56 88 VAL A CA 1
ATOM 624 C C . VAL A 1 88 ? -9.526 -3.129 -4.084 1.00 98.56 88 VAL A C 1
ATOM 626 O O . VAL A 1 88 ? -8.616 -2.387 -3.725 1.00 98.56 88 VAL A O 1
ATOM 629 N N . PHE A 1 89 ? -9.713 -3.453 -5.365 1.00 98.19 89 PHE A N 1
ATOM 630 C CA . PHE A 1 89 ? -8.791 -3.053 -6.430 1.00 98.19 89 PHE A CA 1
ATOM 631 C C . PHE A 1 89 ? -9.458 -2.211 -7.521 1.00 98.19 89 PHE A C 1
ATOM 633 O O . PHE A 1 89 ? -10.669 -2.316 -7.763 1.00 98.19 89 PHE A O 1
ATOM 640 N N . SER A 1 90 ? -8.642 -1.396 -8.194 1.00 98.00 90 SER A N 1
ATOM 641 C CA . SER A 1 90 ? -8.954 -0.746 -9.473 1.00 98.00 90 SER A CA 1
ATOM 642 C C . SER A 1 90 ? -7.712 -0.696 -10.375 1.00 98.00 90 SER A C 1
ATOM 644 O O . SER A 1 90 ? -6.588 -0.642 -9.891 1.00 98.00 90 SER A O 1
ATOM 646 N N . GLY A 1 91 ? -7.881 -0.767 -11.696 1.00 96.06 91 GLY A N 1
ATOM 647 C CA . GLY A 1 91 ? -6.758 -0.857 -12.639 1.00 96.06 91 GLY A CA 1
ATOM 648 C C . GLY A 1 91 ? -5.898 0.415 -12.706 1.00 96.06 91 GLY A C 1
ATOM 649 O O . GLY A 1 91 ? -6.423 1.529 -12.668 1.00 96.06 91 GLY A O 1
ATOM 650 N N . GLY A 1 92 ? -4.579 0.243 -12.855 1.00 96.06 92 GLY A N 1
ATOM 651 C CA . GLY A 1 92 ? -3.621 1.345 -13.029 1.00 96.06 92 GLY A CA 1
ATOM 652 C C . GLY A 1 92 ? -3.710 2.427 -11.945 1.00 96.06 92 GLY A C 1
ATOM 653 O O . GLY A 1 92 ? -3.944 2.128 -10.774 1.00 96.06 92 GLY A O 1
ATOM 654 N N . ALA A 1 93 ? -3.580 3.687 -12.360 1.00 97.69 93 ALA A N 1
ATOM 655 C CA . ALA A 1 93 ? -3.583 4.852 -11.475 1.00 97.69 93 ALA A CA 1
ATOM 656 C C . ALA A 1 93 ? -4.849 4.978 -10.613 1.00 97.69 93 ALA A C 1
ATOM 658 O O . ALA A 1 93 ? -4.788 5.455 -9.485 1.00 97.69 93 ALA A O 1
ATOM 659 N N . THR A 1 94 ? -5.996 4.486 -11.097 1.00 98.31 94 THR A N 1
ATOM 660 C CA . THR A 1 94 ? -7.269 4.558 -10.355 1.00 98.31 94 THR A CA 1
ATOM 661 C C . THR A 1 94 ? -7.306 3.667 -9.110 1.00 98.31 94 THR A C 1
ATOM 663 O O . THR A 1 94 ? -8.206 3.802 -8.285 1.00 98.31 94 THR A O 1
ATOM 666 N N . GLY A 1 95 ? -6.349 2.744 -8.974 1.00 98.25 95 GLY A N 1
ATOM 667 C CA . GLY A 1 95 ? -6.151 1.951 -7.764 1.00 98.25 95 GLY A CA 1
ATOM 668 C C . GLY A 1 95 ? -5.163 2.570 -6.775 1.00 98.25 95 GLY A C 1
ATOM 669 O O . GLY A 1 95 ? -4.848 1.938 -5.773 1.00 98.25 95 GLY A O 1
ATOM 670 N N . ALA A 1 96 ? -4.643 3.772 -7.034 1.00 98.44 96 ALA A N 1
ATOM 671 C CA . ALA A 1 96 ? -3.830 4.485 -6.058 1.00 98.44 96 ALA A CA 1
ATOM 672 C C . ALA A 1 96 ? -4.672 4.895 -4.830 1.00 98.44 96 ALA A C 1
ATOM 674 O O . ALA A 1 96 ? -5.870 5.147 -4.978 1.00 98.44 96 ALA A O 1
ATOM 675 N N . PRO A 1 97 ? -4.076 5.037 -3.632 1.00 98.56 97 PRO A N 1
ATOM 676 C CA . PRO A 1 97 ? -4.814 5.364 -2.410 1.00 98.56 97 PRO A CA 1
ATOM 677 C C . PRO A 1 97 ? -5.661 6.635 -2.531 1.00 98.56 97 PRO A C 1
ATOM 679 O O . PRO A 1 97 ? -6.838 6.617 -2.174 1.00 98.56 97 PRO A O 1
ATOM 682 N N . GLN A 1 98 ? -5.111 7.706 -3.111 1.00 98.75 98 GLN A N 1
ATOM 683 C CA . GLN A 1 98 ? -5.854 8.949 -3.342 1.00 98.75 98 GLN A CA 1
ATOM 684 C C . GLN A 1 98 ? -7.015 8.757 -4.331 1.00 98.75 98 GLN A C 1
ATOM 686 O O . GLN A 1 98 ? -8.143 9.131 -4.026 1.00 98.75 98 GLN A O 1
ATOM 691 N N . ALA A 1 99 ? -6.785 8.082 -5.459 1.00 98.69 99 ALA A N 1
ATOM 692 C CA . ALA A 1 99 ? -7.839 7.813 -6.438 1.00 98.69 99 ALA A CA 1
ATOM 693 C C . ALA A 1 99 ? -8.980 6.945 -5.870 1.00 98.69 99 ALA A C 1
ATOM 695 O O . ALA A 1 99 ? -10.154 7.170 -6.170 1.00 98.69 99 ALA A O 1
ATOM 696 N N . LEU A 1 100 ? -8.653 5.966 -5.019 1.00 98.81 100 LEU A N 1
ATOM 697 C CA . LEU A 1 100 ? -9.644 5.140 -4.325 1.00 98.81 100 LEU A CA 1
ATOM 698 C C . LEU A 1 100 ? -10.467 5.952 -3.319 1.00 98.81 100 LEU A C 1
ATOM 700 O O . LEU A 1 100 ? -11.661 5.698 -3.180 1.00 98.81 100 LEU A O 1
ATOM 704 N N . TRP A 1 101 ? -9.847 6.921 -2.642 1.00 98.81 101 TRP A N 1
ATOM 705 C CA . TRP A 1 101 ? -10.531 7.829 -1.718 1.00 98.81 101 TRP A CA 1
ATOM 706 C C . TRP A 1 101 ? -11.490 8.786 -2.440 1.00 98.81 101 TRP A C 1
ATOM 708 O O . TRP A 1 101 ? -12.594 9.060 -1.967 1.00 98.81 101 TRP A O 1
ATOM 718 N N . GLU A 1 102 ? -11.081 9.298 -3.598 1.00 98.62 102 GLU A N 1
ATOM 719 C CA . GLU A 1 102 ? -11.876 10.226 -4.411 1.00 98.62 102 GLU A CA 1
ATOM 720 C C . GLU A 1 102 ? -13.042 9.525 -5.127 1.00 98.62 102 GLU A C 1
ATOM 722 O O . GLU A 1 102 ? -14.082 10.132 -5.396 1.00 98.62 102 GLU A O 1
ATOM 727 N N . ASN A 1 103 ? -12.916 8.225 -5.400 1.00 98.69 103 ASN A N 1
ATOM 728 C CA . ASN A 1 103 ? -13.987 7.429 -5.980 1.00 98.69 103 ASN A CA 1
ATOM 729 C C . ASN A 1 103 ? -15.025 7.042 -4.915 1.00 98.69 103 ASN A C 1
ATOM 731 O O . ASN A 1 103 ? -14.807 6.124 -4.134 1.00 98.69 103 ASN A O 1
ATOM 735 N N . ALA A 1 104 ? -16.199 7.678 -4.936 1.00 98.56 104 ALA A N 1
ATOM 736 C CA . ALA A 1 104 ? -17.241 7.471 -3.925 1.00 98.56 104 ALA A CA 1
ATOM 737 C C . ALA A 1 104 ? -17.668 6.002 -3.727 1.00 98.56 104 ALA A C 1
ATOM 739 O O . ALA A 1 104 ? -17.881 5.580 -2.593 1.00 98.56 104 ALA A O 1
ATOM 740 N N . ALA A 1 105 ? -17.777 5.213 -4.803 1.00 98.62 105 ALA A N 1
ATOM 741 C CA . ALA A 1 105 ? -18.190 3.812 -4.707 1.00 98.62 105 ALA A CA 1
ATOM 742 C C . ALA A 1 105 ? -17.096 2.941 -4.075 1.00 98.62 105 ALA A C 1
ATOM 744 O O . ALA A 1 105 ? -17.381 2.109 -3.214 1.00 98.62 105 ALA A O 1
ATOM 745 N N . LYS A 1 106 ? -15.834 3.152 -4.473 1.00 98.69 106 LYS A N 1
ATOM 746 C CA . LYS A 1 106 ? -14.687 2.460 -3.870 1.00 98.69 106 LYS A CA 1
ATOM 747 C C . LYS A 1 106 ? -14.477 2.898 -2.433 1.00 98.69 106 LYS A C 1
ATOM 749 O O . LYS A 1 106 ? -14.243 2.043 -1.585 1.00 98.69 106 LYS A O 1
ATOM 754 N N . ARG A 1 107 ? -14.631 4.193 -2.154 1.00 98.88 107 ARG A N 1
ATOM 755 C CA . ARG A 1 107 ? -14.516 4.719 -0.805 1.00 98.88 107 ARG A CA 1
ATOM 756 C C . ARG A 1 107 ? -15.532 4.069 0.124 1.00 98.88 107 ARG A C 1
ATOM 758 O O . ARG A 1 107 ? -15.119 3.456 1.096 1.00 98.88 107 ARG A O 1
ATOM 765 N N . ALA A 1 108 ? -16.815 4.087 -0.240 1.00 98.81 108 ALA A N 1
ATOM 766 C CA . ALA A 1 108 ? -17.871 3.452 0.549 1.00 98.81 108 ALA A CA 1
ATOM 767 C C . ALA A 1 108 ? -17.627 1.947 0.769 1.00 98.81 108 ALA A C 1
ATOM 769 O O . ALA A 1 108 ? -17.884 1.428 1.851 1.00 98.81 108 ALA A O 1
ATOM 770 N N . GLN A 1 109 ? -17.102 1.240 -0.239 1.00 98.81 109 GLN A N 1
ATOM 771 C CA . GLN A 1 109 ? -16.744 -0.173 -0.103 1.00 98.81 109 GLN A CA 1
ATOM 772 C C . GLN A 1 109 ? -15.628 -0.393 0.933 1.00 98.81 109 GLN A C 1
ATOM 774 O O . GLN A 1 109 ? -15.728 -1.302 1.753 1.00 98.81 109 GLN A O 1
ATOM 779 N N . ILE A 1 110 ? -14.560 0.405 0.884 1.00 98.88 110 ILE A N 1
ATOM 780 C CA . ILE A 1 110 ? -13.403 0.279 1.784 1.00 98.88 110 ILE A CA 1
ATOM 781 C C . ILE A 1 110 ? -13.779 0.724 3.202 1.00 98.88 110 ILE A C 1
ATOM 783 O O . ILE A 1 110 ? -13.465 0.023 4.159 1.00 98.88 110 ILE A O 1
ATOM 787 N N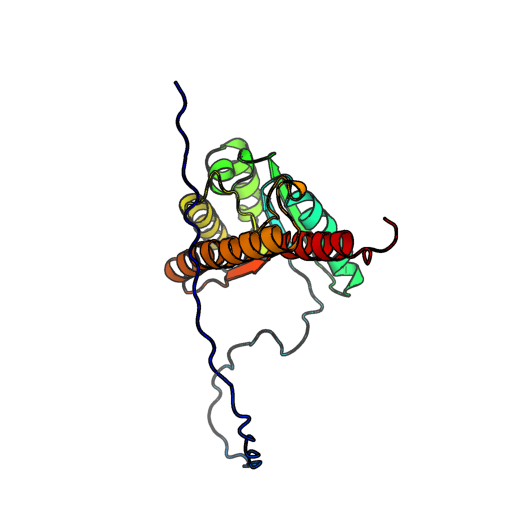 . GLU A 1 111 ? -14.492 1.842 3.335 1.00 98.88 111 GLU A N 1
ATOM 788 C CA . GLU A 1 111 ? -15.025 2.334 4.608 1.00 98.88 111 GLU A CA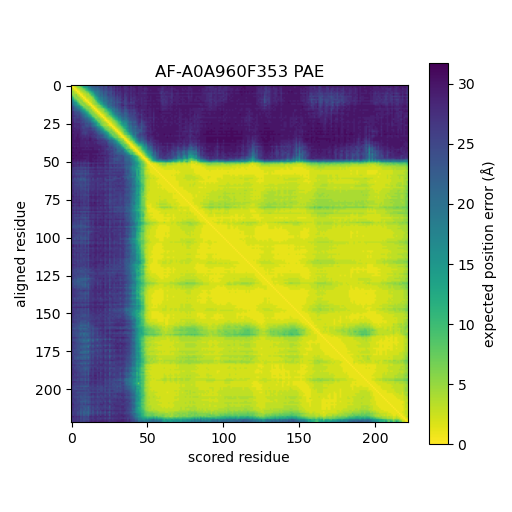 1
ATOM 789 C C . GLU A 1 111 ? -15.917 1.284 5.275 1.00 98.88 111 GLU A C 1
ATOM 791 O O . GLU A 1 111 ? -15.698 0.969 6.437 1.00 98.88 111 GLU A O 1
ATOM 796 N N . GLY A 1 112 ? -16.823 0.640 4.530 1.00 98.81 112 GLY A N 1
ATOM 797 C CA . GLY A 1 112 ? -17.676 -0.422 5.070 1.00 98.81 112 GLY A CA 1
ATOM 798 C C . GLY A 1 112 ? -16.908 -1.646 5.590 1.00 98.81 112 GLY A C 1
ATOM 799 O O . GLY A 1 112 ? -17.364 -2.300 6.524 1.00 98.81 112 GLY A O 1
ATOM 800 N N . LEU A 1 113 ? -15.734 -1.954 5.026 1.00 98.81 113 LEU A N 1
ATOM 801 C CA . LEU A 1 113 ? -14.850 -3.006 5.547 1.00 98.81 113 LEU A CA 1
ATOM 802 C C . LEU A 1 113 ? -14.114 -2.548 6.811 1.00 98.81 113 LEU A C 1
ATOM 804 O O . LEU A 1 113 ? -13.984 -3.320 7.757 1.00 98.81 113 LEU A O 1
ATOM 808 N N . LEU A 1 114 ? -13.658 -1.294 6.848 1.00 98.88 114 LEU A N 1
ATOM 809 C CA . LEU A 1 114 ? -13.014 -0.704 8.024 1.00 98.88 114 LEU A CA 1
ATOM 810 C C . LEU A 1 114 ? -13.999 -0.526 9.189 1.00 98.88 114 LEU A C 1
ATOM 812 O O . LEU A 1 114 ? -13.608 -0.716 10.337 1.00 98.88 114 LEU A O 1
ATOM 816 N N . ASP A 1 115 ? -15.265 -0.219 8.910 1.00 98.81 115 ASP A N 1
ATOM 817 C CA . ASP A 1 115 ? -16.337 -0.026 9.896 1.00 98.81 115 ASP A CA 1
ATOM 818 C C . ASP A 1 115 ? -16.667 -1.292 10.703 1.00 98.81 115 ASP A C 1
ATOM 820 O O . ASP A 1 115 ? -17.323 -1.200 11.739 1.00 98.81 115 ASP A O 1
ATOM 824 N N . THR A 1 116 ? -16.184 -2.464 10.276 1.00 98.19 116 THR A N 1
ATOM 825 C CA . THR A 1 116 ? -16.293 -3.707 11.056 1.00 98.19 116 THR A CA 1
ATOM 826 C C . THR A 1 116 ? -15.560 -3.623 12.397 1.00 98.19 116 THR A C 1
ATOM 828 O O . THR A 1 116 ? -15.975 -4.272 13.351 1.00 98.19 116 THR A O 1
ATOM 831 N N . GLY A 1 117 ? -14.496 -2.814 12.492 1.00 98.19 117 GLY A N 1
ATOM 832 C CA . GLY A 1 117 ? -13.651 -2.733 13.689 1.00 98.19 117 GLY A CA 1
ATOM 833 C C . GLY A 1 117 ? -12.724 -3.941 13.887 1.00 98.19 11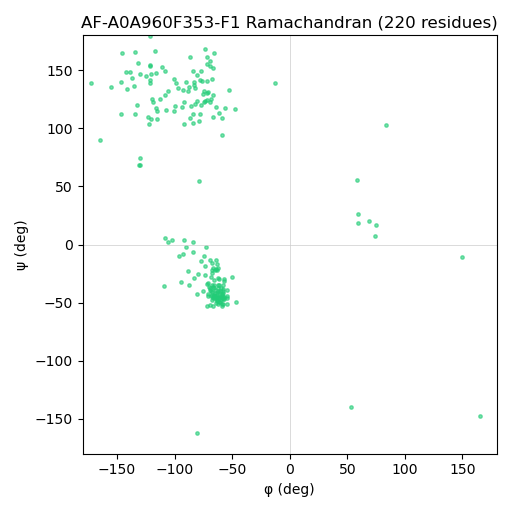7 GLY A C 1
ATOM 834 O O . GLY A 1 117 ? -12.077 -4.052 14.928 1.00 98.19 117 GLY A O 1
ATOM 835 N N . GLU A 1 118 ? -12.656 -4.843 12.903 1.00 97.81 118 GLU A N 1
ATOM 836 C CA . GLU A 1 118 ? -11.951 -6.125 12.992 1.00 97.81 118 GLU A CA 1
ATOM 837 C C . GLU A 1 118 ? -10.663 -6.179 12.154 1.00 97.81 118 GLU A C 1
ATOM 839 O O . GLU A 1 118 ? -10.065 -7.244 12.034 1.00 97.81 118 GLU A O 1
ATOM 844 N N . ILE A 1 119 ? -10.231 -5.078 11.531 1.00 98.56 119 ILE A N 1
ATOM 845 C CA . ILE A 1 119 ? -9.035 -5.074 10.678 1.00 98.56 119 ILE A CA 1
ATOM 846 C C . ILE A 1 119 ? -7.776 -4.941 11.542 1.00 98.56 119 ILE A C 1
ATOM 848 O O . ILE A 1 119 ? -7.575 -3.949 12.241 1.00 98.56 119 ILE A O 1
ATOM 852 N N . ASP A 1 120 ? -6.882 -5.922 11.451 1.00 98.19 120 ASP A N 1
ATOM 853 C CA . ASP A 1 120 ? -5.591 -5.922 12.147 1.00 98.19 120 ASP A CA 1
ATOM 854 C C . ASP A 1 120 ? -4.464 -5.380 11.265 1.00 98.19 120 ASP A C 1
ATOM 856 O O . ASP A 1 120 ? -3.508 -4.776 11.759 1.00 98.19 120 ASP A O 1
ATOM 860 N N . LEU A 1 121 ? -4.563 -5.603 9.950 1.00 98.50 121 LEU A N 1
ATOM 861 C CA . LEU A 1 121 ? -3.548 -5.222 8.972 1.00 98.50 121 LEU A CA 1
ATOM 862 C C . LEU A 1 121 ? -4.182 -4.525 7.769 1.00 98.50 121 LEU A C 1
ATOM 864 O O . LEU A 1 121 ? -4.958 -5.126 7.028 1.00 98.50 121 LEU A O 1
ATOM 868 N N . PHE A 1 122 ? -3.787 -3.280 7.518 1.00 98.88 122 PHE A N 1
ATOM 869 C CA . PHE A 1 122 ? -4.258 -2.510 6.372 1.00 98.88 122 PHE A CA 1
ATOM 870 C C . PHE A 1 122 ? -3.112 -2.198 5.404 1.00 98.88 122 PHE A C 1
ATOM 872 O O . PHE A 1 122 ? -2.156 -1.495 5.733 1.00 98.88 122 PHE A O 1
ATOM 879 N N . GLY A 1 123 ? -3.200 -2.753 4.197 1.00 98.62 123 GLY A N 1
ATOM 880 C CA . GLY A 1 123 ? -2.200 -2.605 3.146 1.00 98.62 123 GLY A CA 1
ATOM 881 C C . GLY A 1 123 ? -2.672 -1.716 2.007 1.00 98.62 123 GLY A C 1
ATOM 882 O O . GLY A 1 123 ? -3.722 -1.958 1.412 1.00 98.62 123 GLY A O 1
ATOM 883 N N . MET A 1 124 ? -1.850 -0.734 1.658 1.00 98.75 124 MET A N 1
ATOM 884 C CA . MET A 1 124 ? -2.014 0.132 0.488 1.00 98.75 124 MET A CA 1
ATOM 885 C C . MET A 1 124 ? -0.841 -0.064 -0.477 1.00 98.75 124 MET A C 1
ATOM 887 O O . MET A 1 124 ? 0.187 -0.619 -0.094 1.00 98.75 124 MET A O 1
ATOM 891 N N . THR A 1 125 ? -0.939 0.417 -1.719 1.00 98.00 125 THR A N 1
ATOM 892 C CA . THR A 1 125 ? 0.179 0.350 -2.677 1.00 98.00 125 THR A CA 1
ATOM 893 C C . THR A 1 125 ? 0.469 1.689 -3.347 1.00 98.00 125 THR A C 1
ATOM 895 O O . THR A 1 125 ? -0.445 2.473 -3.584 1.00 98.00 125 THR A O 1
ATOM 898 N N . TYR A 1 126 ? 1.744 1.941 -3.645 1.00 98.06 126 TYR A N 1
ATOM 899 C CA . TYR A 1 126 ? 2.202 3.156 -4.311 1.00 98.06 126 TYR A CA 1
ATOM 900 C C . TYR A 1 126 ? 1.911 3.180 -5.812 1.00 98.06 126 TYR A C 1
ATOM 902 O O . TYR A 1 126 ? 2.145 2.189 -6.497 1.00 98.06 126 TYR A O 1
ATOM 910 N N . HIS A 1 127 ? 1.517 4.353 -6.324 1.00 97.56 127 HIS A N 1
ATOM 911 C CA . HIS A 1 127 ? 1.446 4.650 -7.753 1.00 97.56 127 HIS A CA 1
ATOM 912 C C . HIS A 1 127 ? 2.049 6.036 -8.058 1.00 97.56 127 HIS A C 1
ATOM 914 O O . HIS A 1 127 ? 1.727 6.995 -7.352 1.00 97.56 127 HIS A O 1
ATOM 920 N N . PRO A 1 128 ? 2.859 6.189 -9.124 1.00 95.56 128 PRO A N 1
ATOM 921 C CA . PRO A 1 128 ? 3.549 7.446 -9.428 1.00 95.56 128 PRO A CA 1
ATOM 922 C C . PRO A 1 128 ? 2.641 8.622 -9.791 1.00 95.56 128 PRO A C 1
ATOM 924 O O . PRO A 1 128 ? 2.978 9.751 -9.455 1.00 95.56 128 PRO A O 1
ATOM 927 N N . ASP A 1 129 ? 1.479 8.375 -10.400 1.00 97.00 129 ASP A N 1
ATOM 928 C CA . ASP A 1 129 ? 0.511 9.442 -10.722 1.00 97.00 129 ASP A CA 1
ATOM 929 C C . ASP A 1 129 ? -0.133 10.088 -9.479 1.00 97.00 129 ASP A C 1
ATOM 931 O O . ASP A 1 129 ? -0.700 11.173 -9.575 1.00 97.00 129 ASP A O 1
ATOM 935 N N . TYR A 1 130 ? -0.028 9.445 -8.309 1.00 96.50 130 TYR A N 1
ATOM 936 C CA . TYR A 1 130 ? -0.543 9.946 -7.030 1.00 96.50 130 TYR A CA 1
ATOM 937 C C . TYR A 1 130 ? 0.542 9.843 -5.942 1.00 96.50 130 TYR A C 1
ATOM 939 O O . TYR A 1 130 ? 0.432 9.025 -5.023 1.00 96.50 130 TYR A O 1
ATOM 947 N N . PRO A 1 131 ? 1.621 10.645 -6.035 1.00 93.25 131 PRO A N 1
ATOM 948 C CA . PRO A 1 131 ? 2.791 10.501 -5.172 1.00 93.25 131 PRO A CA 1
ATOM 949 C C . PRO A 1 131 ? 2.642 11.212 -3.819 1.00 93.25 131 PRO A C 1
ATOM 951 O O . PRO A 1 131 ? 3.528 11.107 -2.972 1.00 93.25 131 PRO A O 1
ATOM 954 N N . SER A 1 132 ? 1.562 11.975 -3.628 1.00 95.31 132 SER A N 1
ATOM 955 C CA . SER A 1 132 ? 1.315 12.751 -2.415 1.00 95.31 132 SER A CA 1
ATOM 956 C C . SER A 1 132 ? 0.940 11.847 -1.232 1.00 95.31 132 SER A C 1
ATOM 958 O O . SER A 1 132 ? 0.497 10.710 -1.406 1.00 95.31 132 SER A O 1
ATOM 960 N N . LEU A 1 133 ? 1.069 12.373 -0.013 1.00 97.25 133 LEU A N 1
ATOM 961 C CA . LEU A 1 133 ? 0.614 11.682 1.195 1.00 97.25 133 LEU A CA 1
ATOM 962 C C . LEU A 1 133 ? -0.909 11.747 1.411 1.00 97.25 133 LEU A C 1
ATOM 964 O O . LEU A 1 133 ? -1.429 10.973 2.210 1.00 97.25 133 LEU A O 1
ATOM 968 N N . GLU A 1 134 ? -1.628 12.626 0.708 1.00 97.94 134 GLU A N 1
ATOM 969 C CA . GLU A 1 134 ? -3.029 12.971 0.997 1.00 97.94 134 GLU A CA 1
ATOM 970 C C . GLU A 1 134 ? -3.935 11.735 1.054 1.00 97.94 134 GLU A C 1
ATOM 972 O O . GLU A 1 134 ? -4.629 11.500 2.043 1.00 97.94 134 GLU A O 1
ATOM 977 N N . GLY A 1 135 ? -3.877 10.891 0.021 1.00 98.38 135 GLY A N 1
ATOM 978 C CA . GLY A 1 135 ? -4.665 9.661 -0.016 1.00 98.38 135 GLY A CA 1
ATOM 979 C C . GLY A 1 135 ? -4.318 8.690 1.110 1.00 98.38 135 GLY A C 1
ATOM 980 O O . GLY A 1 135 ? -5.213 8.084 1.693 1.00 98.38 135 GLY A O 1
ATOM 981 N N . TYR A 1 136 ? -3.032 8.552 1.436 1.00 98.75 136 TYR A N 1
ATOM 982 C CA . TYR A 1 136 ? -2.586 7.658 2.503 1.00 98.75 136 TYR A CA 1
ATOM 983 C C . TYR A 1 136 ? -3.086 8.134 3.861 1.00 98.75 136 TYR A C 1
ATOM 985 O O . TYR A 1 136 ? -3.582 7.335 4.645 1.00 98.75 136 TYR A O 1
ATOM 993 N N . GLU A 1 137 ? -2.994 9.429 4.139 1.00 98.75 137 GLU A N 1
ATOM 994 C CA . GLU A 1 137 ? -3.437 9.996 5.410 1.00 98.75 137 GLU A CA 1
ATOM 995 C C . GLU A 1 137 ? -4.933 9.881 5.617 1.00 98.75 137 GLU A C 1
ATOM 997 O O . GLU A 1 137 ? -5.356 9.529 6.713 1.00 98.75 137 GLU A O 1
ATOM 1002 N N . ASN A 1 138 ? -5.721 10.135 4.572 1.00 98.81 138 ASN A N 1
ATOM 1003 C CA . ASN A 1 138 ? -7.167 9.988 4.640 1.00 98.81 138 ASN A CA 1
ATOM 1004 C C . ASN A 1 138 ? -7.547 8.550 5.018 1.00 98.81 138 ASN A C 1
ATOM 1006 O O . ASN A 1 138 ? -8.336 8.328 5.938 1.00 98.81 138 ASN A O 1
ATOM 1010 N N . TRP A 1 139 ? -6.914 7.570 4.369 1.00 98.88 139 TRP A N 1
ATOM 1011 C CA . TRP A 1 139 ? -7.128 6.160 4.673 1.00 98.88 139 TRP A CA 1
ATOM 1012 C C . TRP A 1 139 ? -6.656 5.764 6.067 1.00 98.88 139 TRP A C 1
ATOM 1014 O O . TRP A 1 139 ? -7.373 5.058 6.772 1.00 98.88 139 TRP A O 1
ATOM 1024 N N . VAL A 1 140 ? -5.480 6.229 6.485 1.00 98.88 140 VAL A N 1
ATOM 1025 C CA . VAL A 1 140 ? -4.926 5.956 7.817 1.00 98.88 140 VAL A CA 1
ATOM 1026 C C . VAL A 1 140 ? -5.813 6.556 8.904 1.00 98.88 140 VAL A C 1
ATOM 1028 O O . VAL A 1 140 ? -6.169 5.859 9.850 1.00 98.88 140 VAL A O 1
ATOM 1031 N N . ALA A 1 141 ? -6.219 7.818 8.760 1.00 98.88 141 ALA A N 1
ATOM 1032 C CA . ALA A 1 141 ? -7.095 8.489 9.712 1.00 98.88 141 ALA A CA 1
ATOM 1033 C C . ALA A 1 141 ? -8.438 7.758 9.843 1.00 98.88 141 ALA A C 1
ATOM 1035 O O . ALA A 1 141 ? -8.889 7.503 10.962 1.00 98.88 141 ALA A O 1
ATOM 1036 N N . TYR A 1 142 ? -9.046 7.362 8.718 1.00 98.94 142 TYR A N 1
ATOM 1037 C CA . TYR A 1 142 ? -10.293 6.601 8.743 1.00 98.94 142 TYR A CA 1
ATOM 1038 C C . TYR A 1 142 ? -10.101 5.234 9.405 1.00 98.94 142 TYR A C 1
ATOM 1040 O O . TYR A 1 142 ? -10.840 4.891 10.329 1.00 98.94 142 TYR A O 1
ATOM 1048 N N . ALA A 1 143 ? -9.085 4.477 8.983 1.00 98.88 143 ALA A N 1
ATOM 1049 C CA . ALA A 1 143 ? -8.804 3.149 9.513 1.00 98.88 143 ALA A CA 1
ATOM 1050 C C . ALA A 1 143 ? -8.598 3.180 11.029 1.00 98.88 143 ALA A C 1
ATOM 1052 O O . ALA A 1 143 ? -9.242 2.406 11.727 1.00 98.88 143 ALA A O 1
ATOM 1053 N N . LEU A 1 144 ? -7.802 4.121 11.547 1.00 98.81 144 LEU A N 1
ATOM 1054 C CA . LEU A 1 144 ? -7.547 4.266 12.985 1.00 98.81 144 LEU A CA 1
ATOM 1055 C C . LEU A 1 144 ? -8.779 4.725 13.775 1.00 98.81 144 LEU A C 1
ATOM 1057 O O . LEU A 1 144 ? -8.909 4.376 14.946 1.00 98.81 144 LEU A O 1
ATOM 1061 N N . SER A 1 145 ? -9.700 5.470 13.153 1.00 98.75 145 SER A N 1
ATOM 1062 C CA . SER A 1 145 ? -10.958 5.867 13.803 1.00 98.75 145 SER A CA 1
ATOM 1063 C C . SER A 1 145 ? -11.898 4.685 14.076 1.00 98.75 145 SER A C 1
ATOM 1065 O O . SER A 1 145 ? -12.771 4.783 14.940 1.00 98.75 145 SER A O 1
ATOM 1067 N N . ARG A 1 146 ? -11.725 3.576 13.343 1.00 98.69 146 ARG A N 1
ATOM 1068 C CA . ARG A 1 146 ? -12.534 2.352 13.460 1.00 98.69 146 ARG A CA 1
ATOM 1069 C C . ARG A 1 146 ? -11.773 1.181 14.078 1.00 98.69 146 ARG A C 1
ATOM 1071 O O . ARG A 1 146 ? -12.346 0.415 14.839 1.00 98.69 146 ARG A O 1
ATOM 1078 N N . ASN A 1 147 ? -10.483 1.082 13.776 1.00 98.50 147 ASN A N 1
ATOM 1079 C CA . ASN A 1 147 ? -9.571 -0.002 14.130 1.00 98.50 147 ASN A CA 1
ATOM 1080 C C . ASN A 1 147 ? -8.297 0.614 14.748 1.00 98.50 147 ASN A C 1
ATOM 1082 O O . ASN A 1 147 ? -7.259 0.704 14.085 1.00 98.50 147 ASN A O 1
ATOM 1086 N N . PRO A 1 148 ? -8.338 1.099 16.002 1.00 98.06 148 PRO A N 1
ATOM 1087 C CA . PRO A 1 148 ? -7.220 1.834 16.605 1.00 98.06 148 PRO A CA 1
ATOM 1088 C C . PRO A 1 148 ? -5.939 0.995 16.767 1.00 98.06 148 PRO A C 1
ATOM 1090 O O . PRO A 1 148 ? -4.862 1.554 16.965 1.00 98.06 148 PRO A O 1
ATOM 1093 N N . HIS A 1 149 ? -6.040 -0.336 16.683 1.00 96.44 149 HIS A N 1
ATOM 1094 C CA . HIS A 1 149 ? -4.923 -1.280 16.769 1.00 96.44 149 HIS A CA 1
ATOM 1095 C C . HIS A 1 149 ? -4.317 -1.671 15.412 1.00 96.44 149 HIS A C 1
ATOM 1097 O O . HIS A 1 149 ? -3.281 -2.339 15.401 1.00 96.44 149 HIS A O 1
ATOM 1103 N N . THR A 1 150 ? -4.935 -1.275 14.291 1.00 98.31 150 THR A N 1
ATOM 1104 C CA . THR A 1 150 ? -4.490 -1.639 12.936 1.00 98.31 150 THR A CA 1
ATOM 1105 C C . THR A 1 150 ? -3.011 -1.293 12.721 1.00 98.31 150 THR A C 1
ATOM 1107 O O . THR A 1 150 ? -2.551 -0.175 12.969 1.00 98.31 150 THR A O 1
ATOM 1110 N N . ILE A 1 151 ? -2.271 -2.253 12.172 1.00 98.44 151 ILE A N 1
ATOM 1111 C CA . ILE A 1 151 ? -0.932 -2.062 11.618 1.00 98.44 151 ILE A CA 1
ATOM 1112 C C . ILE A 1 151 ? -1.071 -1.706 10.137 1.00 98.44 151 ILE A C 1
ATOM 1114 O O . ILE A 1 151 ? -1.887 -2.291 9.427 1.00 98.44 151 ILE A O 1
ATOM 1118 N N . ILE A 1 152 ? -0.259 -0.770 9.645 1.00 98.75 152 ILE A N 1
ATOM 1119 C CA . ILE A 1 152 ? -0.392 -0.255 8.279 1.00 98.75 152 ILE A CA 1
ATOM 1120 C C . ILE A 1 152 ? 0.892 -0.487 7.489 1.00 98.75 152 ILE A C 1
ATOM 1122 O O . ILE A 1 152 ? 1.995 -0.272 7.998 1.00 98.75 152 ILE A O 1
ATOM 1126 N N . PHE A 1 153 ? 0.760 -0.883 6.222 1.00 98.50 153 PHE A N 1
ATOM 1127 C CA . PHE A 1 153 ? 1.892 -0.887 5.301 1.00 98.50 153 PHE A CA 1
ATOM 1128 C C . PHE A 1 153 ? 1.596 -0.242 3.954 1.00 98.50 153 PHE A C 1
ATOM 1130 O O . PHE A 1 153 ? 0.459 -0.211 3.480 1.00 98.50 153 PHE A O 1
ATOM 1137 N N . VAL A 1 154 ? 2.670 0.222 3.312 1.00 98.38 154 VAL A N 1
ATOM 1138 C CA . VAL A 1 154 ? 2.654 0.670 1.917 1.00 98.38 154 VAL A CA 1
ATOM 1139 C C . VAL A 1 154 ? 3.549 -0.236 1.076 1.00 98.38 154 VAL A C 1
ATOM 1141 O O . VAL A 1 154 ? 4.756 -0.345 1.299 1.00 98.38 154 VAL A O 1
ATOM 1144 N N . GLY A 1 155 ? 2.944 -0.925 0.116 1.00 97.44 155 GLY A N 1
ATOM 1145 C CA . GLY A 1 155 ? 3.623 -1.803 -0.824 1.00 97.44 155 GLY A CA 1
ATOM 1146 C C . GLY A 1 155 ? 4.127 -1.052 -2.056 1.00 97.44 155 GLY A C 1
ATOM 1147 O O . GLY A 1 155 ? 3.388 -0.270 -2.661 1.00 97.44 155 GLY A O 1
ATOM 1148 N N . PHE A 1 156 ? 5.361 -1.339 -2.461 1.00 97.44 156 PHE A N 1
ATOM 1149 C CA . PHE A 1 156 ? 6.020 -0.713 -3.604 1.00 97.44 156 PHE A CA 1
ATOM 1150 C C . PHE A 1 156 ? 6.131 -1.664 -4.800 1.00 97.44 156 PHE A C 1
ATOM 1152 O O . PHE A 1 156 ? 6.835 -2.673 -4.691 1.00 97.44 156 PHE A O 1
ATOM 1159 N N . PRO A 1 157 ? 5.474 -1.352 -5.934 1.00 96.62 157 PRO A N 1
ATOM 1160 C CA . PRO A 1 157 ? 5.551 -2.160 -7.144 1.00 96.62 157 PRO A CA 1
ATOM 1161 C C . PRO A 1 157 ? 6.880 -2.025 -7.883 1.00 96.62 157 PRO A C 1
ATOM 1163 O O . PRO A 1 157 ? 7.693 -1.137 -7.628 1.00 96.62 157 PRO A O 1
ATOM 1166 N N . TRP A 1 158 ? 7.077 -2.924 -8.845 1.00 95.06 158 TRP A N 1
ATOM 1167 C CA . TRP A 1 158 ? 8.121 -2.817 -9.859 1.00 95.06 158 TRP A CA 1
ATOM 1168 C C . TRP A 1 158 ? 7.828 -1.678 -10.847 1.00 95.06 158 TRP A C 1
ATOM 1170 O O . TRP A 1 158 ? 6.679 -1.261 -11.014 1.00 95.06 158 TRP A O 1
ATOM 1180 N N . ALA A 1 159 ? 8.869 -1.188 -11.522 1.00 92.94 159 ALA A N 1
ATOM 1181 C CA . ALA A 1 159 ? 8.722 -0.194 -12.577 1.00 92.94 159 ALA A CA 1
ATOM 1182 C C . ALA A 1 159 ? 8.216 -0.843 -13.878 1.00 92.94 159 ALA A C 1
ATOM 1184 O O . ALA A 1 159 ? 8.478 -2.009 -14.176 1.00 92.94 159 ALA A O 1
ATOM 1185 N N . THR A 1 160 ? 7.464 -0.087 -14.673 1.00 92.44 160 THR A N 1
ATOM 1186 C CA . THR A 1 160 ? 6.991 -0.548 -15.985 1.00 92.44 160 THR A CA 1
ATOM 1187 C C . THR A 1 160 ? 8.132 -0.604 -16.999 1.00 92.44 160 THR A C 1
ATOM 1189 O O . THR A 1 160 ? 9.078 0.171 -16.902 1.00 92.44 160 THR A O 1
ATOM 1192 N N . TYR A 1 161 ? 7.991 -1.448 -18.024 1.00 90.44 161 TYR A N 1
ATOM 1193 C CA . TYR A 1 161 ? 8.932 -1.560 -19.148 1.00 90.44 161 TYR A CA 1
ATOM 1194 C C . TYR A 1 161 ? 10.382 -1.908 -18.742 1.00 90.44 161 TYR A C 1
ATOM 1196 O O . TYR A 1 161 ? 11.308 -1.205 -19.144 1.00 90.44 161 TYR A O 1
ATOM 1204 N N . PRO A 1 162 ? 10.619 -3.012 -18.004 1.00 89.69 162 PRO A N 1
ATOM 1205 C CA . PRO A 1 162 ? 11.966 -3.381 -17.552 1.00 89.69 162 PRO A CA 1
ATOM 1206 C C . PRO A 1 162 ? 12.978 -3.551 -18.696 1.00 89.69 162 PRO A C 1
ATOM 1208 O O . PRO A 1 162 ? 14.142 -3.213 -18.534 1.00 89.69 162 PRO A O 1
ATOM 1211 N N . GLY A 1 163 ? 12.536 -3.989 -19.880 1.00 90.69 163 GLY A N 1
ATOM 1212 C CA . GLY A 1 163 ? 13.400 -4.142 -21.058 1.00 90.69 163 GLY A CA 1
ATOM 1213 C C . GLY A 1 163 ? 13.844 -2.833 -21.727 1.00 90.69 163 GLY A C 1
ATOM 1214 O O . GLY A 1 163 ? 14.574 -2.886 -22.712 1.00 90.69 163 GLY A O 1
ATOM 1215 N N . ALA A 1 164 ? 13.405 -1.666 -21.241 1.00 93.94 164 ALA A N 1
ATOM 1216 C CA . ALA A 1 164 ? 13.856 -0.372 -21.760 1.00 93.94 164 ALA A CA 1
ATOM 1217 C C . ALA A 1 164 ? 15.297 -0.028 -21.336 1.00 93.94 164 ALA A C 1
ATOM 1219 O O . ALA A 1 164 ? 15.931 0.825 -21.956 1.00 93.94 164 ALA A O 1
ATOM 1220 N N . THR A 1 165 ? 15.814 -0.684 -20.295 1.00 95.31 165 THR A N 1
ATOM 1221 C CA . THR A 1 165 ? 17.195 -0.553 -19.816 1.00 95.31 165 THR A CA 1
ATOM 1222 C C . THR A 1 165 ? 17.783 -1.936 -19.548 1.00 95.31 165 THR A C 1
ATOM 1224 O O . THR A 1 165 ? 17.048 -2.919 -19.441 1.00 95.31 165 THR A O 1
ATOM 1227 N N . ASP A 1 166 ? 19.103 -2.041 -19.396 1.00 97.25 166 ASP A N 1
ATOM 1228 C CA . ASP A 1 166 ? 19.704 -3.272 -18.875 1.00 97.25 166 ASP A CA 1
ATOM 1229 C C . ASP A 1 166 ? 19.303 -3.518 -17.405 1.00 97.25 166 ASP A C 1
ATOM 1231 O O . ASP A 1 166 ? 18.791 -2.625 -16.719 1.00 97.25 166 ASP A O 1
ATOM 1235 N N . ALA A 1 167 ? 19.519 -4.747 -16.927 1.00 96.94 167 ALA A N 1
ATOM 1236 C CA . ALA A 1 167 ? 19.112 -5.170 -15.588 1.00 96.94 167 ALA A CA 1
ATOM 1237 C C . ALA A 1 167 ? 19.796 -4.379 -14.460 1.00 96.94 167 ALA A C 1
ATOM 1239 O O . ALA A 1 167 ? 19.157 -4.083 -13.449 1.00 96.94 167 ALA A O 1
ATOM 1240 N N . THR A 1 168 ? 21.059 -3.981 -14.640 1.00 97.62 168 THR A N 1
ATOM 1241 C CA . THR A 1 168 ? 21.800 -3.186 -13.648 1.00 97.62 168 THR A CA 1
ATOM 1242 C C . THR A 1 168 ? 21.207 -1.785 -13.532 1.00 97.62 168 THR A C 1
ATOM 1244 O O . THR A 1 168 ? 20.941 -1.310 -12.425 1.00 97.62 168 THR A O 1
ATOM 1247 N N . ALA A 1 169 ? 20.958 -1.128 -14.667 1.00 97.62 169 ALA A N 1
ATOM 1248 C CA . ALA A 1 169 ? 20.350 0.197 -14.721 1.00 97.62 169 ALA A CA 1
ATOM 1249 C C . ALA A 1 169 ? 18.903 0.191 -14.201 1.00 97.62 169 ALA A C 1
ATOM 1251 O O . ALA A 1 169 ? 18.503 1.111 -13.479 1.00 97.62 169 ALA A O 1
ATOM 1252 N N . TYR A 1 170 ? 18.141 -0.862 -14.516 1.00 97.69 170 TYR A N 1
ATOM 1253 C CA . TYR A 1 170 ? 16.781 -1.061 -14.019 1.00 97.69 170 TYR A CA 1
ATOM 1254 C C . TYR A 1 170 ? 16.762 -1.187 -12.491 1.00 97.69 170 TYR A C 1
ATOM 1256 O O . TYR A 1 170 ? 16.045 -0.444 -11.821 1.00 97.69 170 TYR A O 1
ATOM 1264 N N . GLY A 1 171 ? 17.596 -2.076 -11.936 1.00 97.44 171 GLY A N 1
ATOM 1265 C CA . GLY A 1 171 ? 17.707 -2.276 -10.492 1.00 97.44 171 GLY A CA 1
ATOM 1266 C C . GLY A 1 171 ? 18.155 -1.015 -9.763 1.00 97.44 171 GLY A C 1
ATOM 1267 O O . GLY A 1 171 ? 17.461 -0.560 -8.861 1.00 97.44 171 GLY A O 1
ATOM 1268 N N . THR A 1 172 ? 19.233 -0.378 -10.234 1.00 97.75 172 THR A N 1
ATOM 1269 C CA . THR A 1 172 ? 19.752 0.876 -9.655 1.00 97.75 172 THR A CA 1
ATOM 1270 C C . THR A 1 172 ? 18.670 1.954 -9.582 1.00 97.75 172 THR A C 1
ATOM 1272 O O . THR A 1 172 ? 18.499 2.605 -8.551 1.00 97.75 172 THR A O 1
ATOM 1275 N N . SER A 1 173 ? 17.910 2.127 -10.668 1.00 96.25 173 SER A N 1
ATOM 1276 C CA . SER A 1 173 ? 16.849 3.137 -10.734 1.00 96.25 173 SER A CA 1
ATOM 1277 C C . SER A 1 173 ? 15.678 2.788 -9.812 1.00 96.25 173 SER A C 1
ATOM 1279 O O . SER A 1 173 ? 15.131 3.671 -9.151 1.00 96.25 173 SER A O 1
ATOM 1281 N N . TRP A 1 174 ? 15.310 1.506 -9.732 1.00 97.44 174 TRP A N 1
ATOM 1282 C CA . TRP A 1 174 ? 14.246 1.039 -8.848 1.00 97.44 174 TRP A CA 1
ATOM 1283 C C . TRP A 1 174 ? 14.618 1.191 -7.367 1.00 97.44 174 TRP A C 1
ATOM 1285 O O . TRP A 1 174 ? 13.809 1.713 -6.603 1.00 97.44 174 TRP A O 1
ATOM 1295 N N . HIS A 1 175 ? 15.837 0.809 -6.961 1.00 97.81 175 HIS A N 1
ATOM 1296 C CA . HIS A 1 175 ? 16.315 0.960 -5.579 1.00 97.81 175 HIS A CA 1
ATOM 1297 C C . HIS A 1 175 ? 16.348 2.429 -5.154 1.00 97.81 175 HIS A C 1
ATOM 1299 O O . HIS A 1 175 ? 15.800 2.768 -4.111 1.00 97.81 175 HIS A O 1
ATOM 1305 N N . ALA A 1 176 ? 16.885 3.319 -5.995 1.00 96.69 176 ALA A N 1
ATOM 1306 C CA . ALA A 1 176 ? 16.914 4.753 -5.701 1.00 96.69 176 ALA A CA 1
ATOM 1307 C C . ALA A 1 176 ? 15.503 5.356 -5.553 1.00 96.69 176 ALA A C 1
ATOM 1309 O O . ALA A 1 176 ? 15.256 6.176 -4.660 1.00 96.69 176 ALA A O 1
ATOM 1310 N N . ALA A 1 177 ? 14.564 4.939 -6.411 1.00 94.38 177 ALA A N 1
ATOM 1311 C CA . ALA A 1 177 ? 13.170 5.357 -6.322 1.00 94.38 177 ALA A CA 1
ATOM 1312 C C . ALA A 1 177 ? 12.499 4.814 -5.052 1.00 94.38 177 ALA A C 1
ATOM 1314 O O . ALA A 1 177 ? 11.846 5.574 -4.338 1.00 94.38 177 ALA A O 1
ATOM 1315 N N . TYR A 1 178 ? 12.687 3.529 -4.740 1.00 96.25 178 TYR A N 1
ATOM 1316 C CA . TYR A 1 178 ? 12.159 2.917 -3.525 1.00 96.25 178 TYR A CA 1
ATOM 1317 C C . TYR A 1 178 ? 12.674 3.634 -2.275 1.00 96.25 178 TYR A C 1
ATOM 1319 O O . TYR A 1 178 ? 11.860 4.080 -1.471 1.00 96.25 178 TYR A O 1
ATOM 1327 N N . ASP A 1 179 ? 13.987 3.829 -2.143 1.00 95.31 179 ASP A N 1
ATOM 1328 C CA . ASP A 1 179 ? 14.583 4.469 -0.967 1.00 95.31 179 ASP A CA 1
ATOM 1329 C C . ASP A 1 179 ? 14.037 5.884 -0.761 1.00 95.31 179 ASP A C 1
ATOM 1331 O O . ASP A 1 179 ? 13.675 6.259 0.354 1.00 95.31 179 ASP A O 1
ATOM 1335 N N . THR A 1 180 ? 13.904 6.659 -1.838 1.00 95.19 180 THR A N 1
ATOM 1336 C CA . THR A 1 180 ? 13.396 8.034 -1.764 1.00 95.19 180 THR A CA 1
ATOM 1337 C C . THR A 1 180 ? 11.909 8.071 -1.410 1.00 95.19 180 THR A C 1
ATOM 1339 O O . THR A 1 180 ? 11.493 8.771 -0.485 1.00 95.19 180 THR A O 1
ATOM 1342 N N . ILE A 1 181 ? 11.086 7.326 -2.149 1.00 93.50 181 ILE A N 1
ATOM 1343 C CA . ILE A 1 181 ? 9.627 7.448 -2.073 1.00 93.50 181 ILE A CA 1
ATOM 1344 C C . ILE A 1 181 ? 9.091 6.687 -0.857 1.00 93.50 181 ILE A C 1
ATOM 1346 O O . ILE A 1 181 ? 8.237 7.213 -0.143 1.00 93.50 181 ILE A O 1
ATOM 1350 N N . ALA A 1 182 ? 9.591 5.479 -0.578 1.00 92.62 182 ALA A N 1
ATOM 1351 C CA . ALA A 1 182 ? 9.153 4.706 0.581 1.00 92.62 182 ALA A CA 1
ATOM 1352 C C . ALA A 1 182 ? 9.504 5.429 1.882 1.00 92.62 182 ALA A C 1
ATOM 1354 O O . ALA A 1 182 ? 8.639 5.536 2.748 1.00 92.62 182 ALA A O 1
ATOM 1355 N N . THR A 1 183 ? 10.710 5.997 1.993 1.00 92.69 183 THR A N 1
ATOM 1356 C CA . THR A 1 183 ? 11.089 6.816 3.155 1.00 92.69 183 THR A CA 1
ATOM 1357 C C . THR A 1 183 ? 10.182 8.038 3.274 1.00 92.69 183 THR A C 1
ATOM 1359 O O . THR A 1 183 ? 9.588 8.250 4.328 1.00 92.69 183 THR A O 1
ATOM 1362 N N . GLY A 1 184 ? 9.982 8.794 2.186 1.00 95.31 184 GLY A N 1
ATOM 1363 C CA . GLY A 1 184 ? 9.116 9.977 2.195 1.00 95.31 184 GLY A CA 1
ATOM 1364 C C . GLY A 1 184 ? 7.675 9.679 2.626 1.00 95.31 184 GLY A C 1
ATOM 1365 O O . GLY A 1 184 ? 7.103 10.423 3.425 1.00 95.31 184 GLY A O 1
ATOM 1366 N N . ILE A 1 185 ? 7.100 8.571 2.149 1.00 97.31 185 ILE A N 1
ATOM 1367 C CA . ILE A 1 185 ? 5.741 8.165 2.522 1.00 97.31 185 ILE A CA 1
ATOM 1368 C C . ILE A 1 185 ? 5.694 7.664 3.968 1.00 97.31 185 ILE A C 1
ATOM 1370 O O . ILE A 1 185 ? 4.889 8.141 4.766 1.00 97.31 185 ILE A O 1
ATOM 1374 N N . ILE A 1 186 ? 6.547 6.705 4.326 1.00 97.62 186 ILE A N 1
ATOM 1375 C CA . ILE A 1 186 ? 6.486 6.044 5.631 1.00 97.62 186 ILE A CA 1
ATOM 1376 C C . ILE A 1 186 ? 6.844 7.008 6.764 1.00 97.62 186 ILE A C 1
ATOM 1378 O O . ILE A 1 186 ? 6.146 7.027 7.778 1.00 97.62 186 ILE A O 1
ATOM 1382 N N . ASP A 1 187 ? 7.877 7.833 6.607 1.00 97.56 187 ASP A N 1
ATOM 1383 C CA . ASP A 1 187 ? 8.252 8.794 7.645 1.00 97.56 187 ASP A CA 1
ATOM 1384 C C . ASP A 1 187 ? 7.246 9.944 7.732 1.00 97.56 187 ASP A C 1
ATOM 1386 O O . ASP A 1 187 ? 6.919 10.391 8.832 1.00 97.56 187 ASP A O 1
ATOM 1390 N N . GLY A 1 188 ? 6.663 10.353 6.600 1.00 98.06 188 GLY A N 1
ATOM 1391 C CA . GLY A 1 188 ? 5.545 11.293 6.577 1.00 98.06 188 GLY A CA 1
ATOM 1392 C C . GLY A 1 188 ? 4.330 10.788 7.362 1.00 98.06 188 GLY A C 1
ATOM 1393 O O . GLY A 1 188 ? 3.751 11.535 8.152 1.00 98.06 188 GLY A O 1
ATOM 1394 N N . LEU A 1 189 ? 3.977 9.509 7.206 1.00 98.38 189 LEU A N 1
ATOM 1395 C CA . LEU A 1 189 ? 2.896 8.876 7.966 1.00 98.38 189 LEU A CA 1
ATOM 1396 C C . LEU A 1 189 ? 3.241 8.729 9.452 1.00 98.38 189 LEU A C 1
ATOM 1398 O O . LEU A 1 189 ? 2.422 9.074 10.300 1.00 98.38 189 LEU A O 1
ATOM 1402 N N . ARG A 1 190 ? 4.460 8.295 9.791 1.00 98.38 190 ARG A N 1
ATOM 1403 C CA . ARG A 1 190 ? 4.921 8.201 11.189 1.00 98.38 190 ARG A CA 1
ATOM 1404 C C . ARG A 1 190 ? 4.904 9.552 11.897 1.00 98.38 190 ARG A C 1
ATOM 1406 O O . ARG A 1 190 ? 4.547 9.612 13.067 1.00 98.38 190 ARG A O 1
ATOM 1413 N N . ALA A 1 191 ? 5.253 10.632 11.198 1.00 98.31 191 ALA A N 1
ATOM 1414 C CA . ALA A 1 191 ? 5.207 11.978 11.760 1.00 98.31 191 ALA A CA 1
ATOM 1415 C C . ALA A 1 191 ? 3.771 12.428 12.089 1.00 98.31 191 ALA A C 1
ATOM 1417 O O . ALA A 1 191 ? 3.557 13.094 13.100 1.00 98.31 191 ALA A O 1
ATOM 1418 N N . ARG A 1 192 ? 2.786 12.056 11.259 1.00 98.31 192 ARG A N 1
ATOM 1419 C CA . ARG A 1 192 ? 1.369 12.425 11.452 1.00 98.31 192 ARG A CA 1
ATOM 1420 C C . ARG A 1 192 ? 0.633 11.502 12.425 1.00 98.31 192 ARG A C 1
ATOM 1422 O O . ARG A 1 192 ? -0.277 11.953 13.114 1.00 98.31 192 ARG A O 1
ATOM 1429 N N . PHE A 1 193 ? 1.049 10.240 12.517 1.00 98.25 193 PHE A N 1
ATOM 1430 C CA . PHE A 1 193 ? 0.423 9.206 13.343 1.00 98.25 193 PHE A CA 1
ATOM 1431 C C . PHE A 1 193 ? 1.477 8.481 14.207 1.00 98.25 193 PHE A C 1
ATOM 1433 O O . PHE A 1 193 ? 1.763 7.301 13.990 1.00 98.25 193 PHE A O 1
ATOM 1440 N N . PRO A 1 194 ? 2.080 9.157 15.204 1.00 97.88 194 PRO A N 1
ATOM 1441 C CA . PRO A 1 194 ? 3.267 8.657 15.912 1.00 97.88 194 PRO A CA 1
ATOM 1442 C C . PRO A 1 194 ? 3.027 7.399 16.757 1.00 97.88 194 PRO A C 1
ATOM 1444 O O . PRO A 1 194 ? 3.975 6.690 17.089 1.00 97.88 194 PRO A O 1
ATOM 1447 N N . SER A 1 195 ? 1.775 7.107 17.112 1.00 97.00 195 SER A N 1
ATOM 1448 C CA . SER A 1 195 ? 1.397 5.910 17.876 1.00 97.00 195 SER A CA 1
ATOM 1449 C C . SER A 1 195 ? 1.066 4.702 16.995 1.00 97.00 195 SER A C 1
ATOM 1451 O O . SER A 1 195 ? 0.779 3.628 17.519 1.00 97.00 195 SER A O 1
ATOM 1453 N N . THR A 1 196 ? 1.104 4.856 15.670 1.00 98.00 196 THR A N 1
ATOM 1454 C CA . THR A 1 196 ? 0.726 3.811 14.718 1.00 98.00 196 THR A CA 1
ATOM 1455 C C . THR A 1 196 ? 1.957 3.112 14.157 1.00 98.00 196 THR A C 1
ATOM 1457 O O . THR A 1 196 ? 3.000 3.712 13.889 1.00 98.00 196 THR A O 1
ATOM 1460 N N . ARG A 1 197 ? 1.840 1.798 13.959 1.00 98.00 197 ARG A N 1
ATOM 1461 C CA . ARG A 1 197 ? 2.912 0.981 13.391 1.00 98.00 197 ARG A CA 1
ATOM 1462 C C . ARG A 1 197 ? 2.847 1.017 11.866 1.00 98.00 197 ARG A C 1
ATOM 1464 O O . ARG A 1 197 ? 1.875 0.542 11.285 1.00 98.00 197 ARG A O 1
ATOM 1471 N N . PHE A 1 198 ? 3.923 1.508 11.248 1.00 98.00 198 PHE A N 1
ATOM 1472 C CA . PHE A 1 198 ? 4.091 1.559 9.794 1.00 98.00 198 PHE A CA 1
ATOM 1473 C C . PHE A 1 198 ? 5.327 0.802 9.324 1.00 98.00 198 PHE A C 1
ATOM 1475 O O . PHE A 1 198 ? 6.403 0.917 9.925 1.00 98.00 198 PHE A O 1
ATOM 1482 N N . PHE A 1 199 ? 5.196 0.119 8.192 1.00 97.31 199 PHE A N 1
ATOM 1483 C CA . PHE A 1 199 ? 6.318 -0.436 7.439 1.00 97.31 199 PHE A CA 1
ATOM 1484 C C . PHE A 1 199 ? 6.050 -0.396 5.929 1.00 97.31 199 PHE A C 1
ATOM 1486 O O . PHE A 1 199 ? 4.922 -0.184 5.490 1.00 97.31 199 PHE A O 1
ATOM 1493 N N . SER A 1 200 ? 7.087 -0.578 5.119 1.00 96.69 200 SER A N 1
ATOM 1494 C CA . SER A 1 200 ? 6.964 -0.719 3.667 1.00 96.69 200 SER A CA 1
ATOM 1495 C C . SER A 1 200 ? 7.234 -2.158 3.239 1.00 96.69 200 SER A C 1
ATOM 1497 O O . SER A 1 200 ? 8.023 -2.864 3.868 1.00 96.69 200 SER A O 1
ATOM 1499 N N . ILE A 1 201 ? 6.589 -2.591 2.152 1.00 96.19 201 ILE A N 1
ATOM 1500 C CA . ILE A 1 201 ? 6.867 -3.887 1.517 1.00 96.19 201 ILE A CA 1
ATOM 1501 C C . ILE A 1 201 ? 7.434 -3.644 0.110 1.00 96.19 201 ILE A C 1
ATOM 1503 O O . ILE A 1 201 ? 6.675 -3.259 -0.785 1.00 96.19 201 ILE A O 1
ATOM 1507 N N . PRO A 1 202 ? 8.737 -3.888 -0.126 1.00 96.62 202 PRO A N 1
ATOM 1508 C CA . PRO A 1 202 ? 9.384 -3.714 -1.428 1.00 96.62 202 PRO A CA 1
ATOM 1509 C C . PRO A 1 202 ? 9.090 -4.878 -2.391 1.00 96.62 202 PRO A C 1
ATOM 1511 O O . PRO A 1 202 ? 10.009 -5.509 -2.904 1.00 96.62 202 PRO A O 1
ATOM 1514 N N . TYR A 1 203 ? 7.823 -5.211 -2.653 1.00 95.38 203 TYR A N 1
ATOM 1515 C CA . TYR A 1 203 ? 7.506 -6.387 -3.481 1.00 95.38 203 TYR A CA 1
ATOM 1516 C C . TYR A 1 203 ? 7.985 -6.253 -4.942 1.00 95.38 203 TYR A C 1
ATOM 1518 O O . TYR A 1 203 ? 8.216 -7.258 -5.608 1.00 95.38 203 TYR A O 1
ATOM 1526 N N . GLY A 1 204 ? 8.203 -5.028 -5.430 1.00 95.62 204 GLY A N 1
ATOM 1527 C CA . GLY A 1 204 ? 8.852 -4.751 -6.713 1.00 95.62 204 GLY A CA 1
ATOM 1528 C C . GLY A 1 204 ? 10.312 -5.198 -6.805 1.00 95.62 204 GLY A C 1
ATOM 1529 O O . GLY A 1 204 ? 10.790 -5.448 -7.911 1.00 95.62 204 GLY A O 1
ATOM 1530 N N . HIS A 1 205 ? 10.997 -5.377 -5.671 1.00 96.12 205 HIS A N 1
ATOM 1531 C CA . HIS A 1 205 ? 12.382 -5.849 -5.627 1.00 96.12 205 HIS A CA 1
ATOM 1532 C C . HIS A 1 205 ? 12.510 -7.254 -6.227 1.00 96.12 205 HIS A C 1
ATOM 1534 O O . HIS A 1 205 ? 13.457 -7.527 -6.955 1.00 96.12 205 HIS A O 1
ATOM 1540 N N . ALA A 1 206 ? 11.497 -8.109 -6.049 1.00 94.50 206 ALA A N 1
ATOM 1541 C CA . ALA A 1 206 ? 11.483 -9.433 -6.667 1.00 94.50 206 ALA A CA 1
ATOM 1542 C C . ALA A 1 206 ? 11.581 -9.361 -8.203 1.00 94.50 206 ALA A C 1
ATOM 1544 O O . ALA A 1 206 ? 12.231 -10.198 -8.818 1.00 94.50 206 ALA A O 1
ATOM 1545 N N . ALA A 1 207 ? 10.989 -8.345 -8.842 1.00 94.00 207 ALA A N 1
ATOM 1546 C CA . ALA A 1 207 ? 11.110 -8.169 -10.290 1.00 94.00 207 ALA A CA 1
ATOM 1547 C C . ALA A 1 207 ? 12.521 -7.723 -10.710 1.00 94.00 207 ALA A C 1
ATOM 1549 O O . ALA A 1 207 ? 12.982 -8.105 -11.783 1.00 94.00 207 ALA A O 1
ATOM 1550 N N . VAL A 1 208 ? 13.205 -6.932 -9.874 1.00 96.56 208 VAL A N 1
ATOM 1551 C CA . VAL A 1 208 ? 14.614 -6.562 -10.085 1.00 96.56 208 VAL A CA 1
ATOM 1552 C C . VAL A 1 208 ? 15.493 -7.812 -10.034 1.00 96.56 208 VAL A C 1
ATOM 1554 O O . VAL A 1 208 ? 16.266 -8.043 -10.963 1.00 96.56 208 VAL A O 1
ATOM 1557 N N . ASP A 1 209 ? 15.313 -8.653 -9.014 1.00 95.94 209 ASP A N 1
ATOM 1558 C CA . ASP A 1 209 ? 16.080 -9.892 -8.851 1.00 95.94 209 ASP A CA 1
ATOM 1559 C C . ASP A 1 209 ? 15.836 -10.868 -10.009 1.00 95.94 209 ASP A C 1
ATOM 1561 O O . ASP A 1 209 ? 16.781 -11.406 -10.589 1.00 95.94 209 ASP A O 1
ATOM 1565 N N . LEU A 1 210 ? 14.574 -11.050 -10.410 1.00 95.00 210 LEU A N 1
ATOM 1566 C CA . LEU A 1 210 ? 14.218 -11.893 -11.553 1.00 95.00 210 LEU A CA 1
ATOM 1567 C C . LEU A 1 210 ? 14.844 -11.384 -12.857 1.00 95.00 210 LEU A C 1
ATOM 1569 O O . LEU A 1 210 ? 15.330 -12.188 -13.653 1.00 95.00 210 LEU A O 1
ATOM 1573 N N . TYR A 1 211 ? 14.880 -10.066 -13.078 1.00 96.12 211 TYR A N 1
ATOM 1574 C CA . TYR A 1 211 ? 15.500 -9.512 -14.280 1.00 96.12 211 TYR A CA 1
ATOM 1575 C C . TYR A 1 211 ? 17.028 -9.678 -14.267 1.00 96.12 211 TYR A C 1
ATOM 1577 O O . TYR A 1 211 ? 17.616 -10.011 -15.296 1.00 96.12 211 TYR A O 1
ATOM 1585 N N . ALA A 1 212 ? 17.673 -9.534 -13.106 1.00 96.12 212 ALA A N 1
ATOM 1586 C CA . ALA A 1 212 ? 19.104 -9.798 -12.956 1.00 96.12 212 ALA A CA 1
ATOM 1587 C C . ALA A 1 212 ? 19.459 -11.275 -13.230 1.00 96.12 212 ALA A C 1
ATOM 1589 O O . ALA A 1 212 ? 20.439 -11.566 -13.923 1.00 96.12 212 ALA A O 1
ATOM 1590 N N . LEU A 1 213 ? 18.638 -12.215 -12.747 1.00 96.50 213 LEU A N 1
ATOM 1591 C CA . LEU A 1 213 ? 18.791 -13.642 -13.047 1.00 96.50 213 LEU A CA 1
ATOM 1592 C C . LEU A 1 213 ? 18.594 -13.931 -14.539 1.00 96.50 213 LEU A C 1
ATOM 1594 O O . LEU A 1 213 ? 19.411 -14.630 -15.137 1.00 96.50 213 LEU A O 1
ATOM 1598 N N . TYR A 1 214 ? 17.562 -13.351 -15.158 1.00 95.31 214 TYR A N 1
ATOM 1599 C CA . TYR A 1 214 ? 17.313 -13.492 -16.593 1.00 95.31 214 TYR A CA 1
ATOM 1600 C C . TYR A 1 214 ? 18.491 -12.968 -17.427 1.00 95.31 214 TYR A C 1
ATOM 1602 O O . TYR A 1 214 ? 18.998 -13.669 -18.299 1.00 95.31 214 TYR A O 1
ATOM 1610 N N . ALA A 1 215 ? 18.994 -11.770 -17.113 1.00 95.06 215 ALA A N 1
ATOM 1611 C CA . ALA A 1 215 ? 20.093 -11.138 -17.843 1.00 95.06 215 ALA A CA 1
ATOM 1612 C C . ALA A 1 215 ? 21.417 -11.918 -17.761 1.00 95.06 215 ALA A C 1
ATOM 1614 O O . ALA A 1 215 ? 22.283 -11.754 -18.619 1.00 95.06 215 ALA A O 1
ATOM 1615 N N . THR A 1 216 ? 21.576 -12.767 -16.743 1.00 95.81 216 THR A N 1
ATOM 1616 C CA . THR A 1 216 ? 22.766 -13.608 -16.548 1.00 95.81 216 THR A CA 1
ATOM 1617 C C . THR A 1 216 ? 22.554 -15.068 -16.959 1.00 95.81 216 THR A C 1
ATOM 1619 O O . THR A 1 216 ? 23.465 -15.873 -16.789 1.00 95.81 216 THR A O 1
ATOM 1622 N N . GLY A 1 217 ? 21.384 -15.420 -17.511 1.00 95.00 217 GLY A N 1
ATOM 1623 C CA . GLY A 1 217 ? 21.051 -16.794 -17.905 1.00 95.00 217 GLY A CA 1
ATOM 1624 C C . GLY A 1 217 ? 20.873 -17.760 -16.728 1.00 95.00 217 GLY A C 1
ATOM 1625 O O . GLY A 1 217 ? 20.994 -18.967 -16.907 1.00 95.00 217 GLY A O 1
ATOM 1626 N N . ASN A 1 218 ? 20.617 -17.235 -15.525 1.00 95.62 218 ASN A N 1
ATOM 1627 C CA . ASN A 1 218 ? 20.496 -18.004 -14.282 1.00 95.62 218 ASN A CA 1
ATOM 1628 C C . ASN A 1 218 ? 19.051 -18.139 -13.787 1.00 95.62 218 ASN A C 1
ATOM 1630 O O . ASN A 1 218 ? 18.821 -18.691 -12.711 1.00 95.62 218 ASN A O 1
ATOM 1634 N N . LEU A 1 219 ? 18.077 -17.604 -14.523 1.00 93.19 219 LEU A N 1
ATOM 1635 C CA . LEU A 1 219 ? 16.672 -17.814 -14.204 1.00 93.19 219 LEU A CA 1
ATOM 1636 C C . LEU A 1 219 ? 16.296 -19.238 -14.667 1.00 93.19 219 LEU A C 1
ATOM 1638 O O . LEU A 1 219 ? 16.488 -19.548 -15.841 1.00 93.19 219 LEU A O 1
ATOM 1642 N N . PRO A 1 220 ? 15.853 -20.139 -13.772 1.00 87.31 220 PRO A N 1
ATOM 1643 C CA . PRO A 1 220 ? 15.455 -21.483 -14.172 1.00 87.31 220 PRO A CA 1
ATOM 1644 C C . PRO A 1 220 ? 14.161 -21.443 -14.990 1.00 87.31 220 PRO A C 1
ATOM 1646 O O . PRO A 1 220 ? 13.334 -20.550 -14.811 1.00 87.31 220 PRO A O 1
ATOM 1649 N N . ASP A 1 221 ? 13.985 -22.448 -15.847 1.00 83.94 221 ASP A N 1
ATOM 1650 C CA . ASP A 1 221 ? 12.760 -22.686 -16.621 1.00 83.94 221 ASP A CA 1
ATOM 1651 C C . ASP A 1 221 ? 12.332 -21.535 -17.563 1.00 83.94 221 ASP A C 1
ATOM 1653 O O . ASP A 1 221 ? 11.146 -21.417 -17.887 1.00 83.94 221 ASP A O 1
ATOM 1657 N N . VAL A 1 222 ? 13.283 -20.710 -18.030 1.00 72.69 222 VAL A N 1
ATOM 1658 C CA . VAL A 1 222 ? 13.073 -19.654 -19.048 1.00 72.69 222 VAL A CA 1
ATOM 1659 C C . VAL A 1 222 ? 13.926 -19.819 -20.298 1.00 72.69 222 VAL A C 1
ATOM 1661 O O . VAL A 1 222 ? 15.008 -20.442 -20.217 1.00 72.69 222 VAL A O 1
#

Foldseek 3Di:
DDD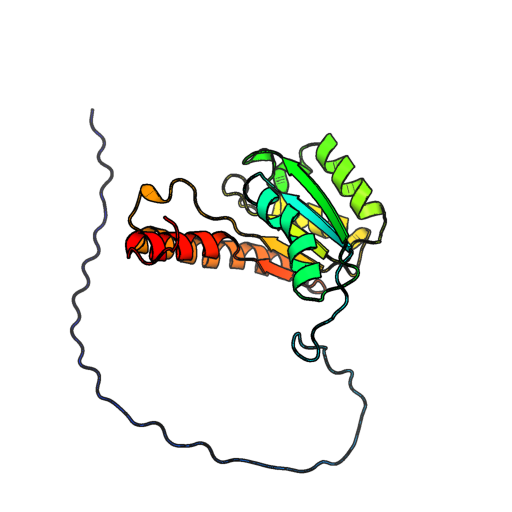DDDDDDDDDDDDDDDDDDDDDDDDDDDDDDDDDDDDDDDDDPPPDPQLEAWEEEAFFEDQCVVVQVCVVVVSVVVSRPHHHYDYDYDYAPCRALQNLCVPPVSVVVLLVVLQVLRGAEYEGEDHPVCLDLVSVVVSVVSSCVSHVNHAYEYEYAQDPDLVVDALVVSLVVLVVCCVVSVCVNQVVVCVVVVPHHYDYHDPNVVVSVQRVCVNVVNNPPD

Solvent-accessible surface area (backbone atoms only — not comparable to full-atom values): 13415 Å² total; per-residue (Å²): 142,84,85,87,81,82,82,83,82,84,85,84,90,79,92,76,89,84,80,90,77,85,83,81,87,83,84,88,83,87,84,87,87,83,91,81,82,96,66,86,74,78,88,62,97,81,83,66,86,69,47,62,48,41,36,27,40,40,40,17,20,64,80,48,48,67,58,58,74,41,43,61,62,52,33,50,76,71,59,24,41,81,49,43,74,48,77,52,76,33,67,60,65,54,10,16,49,42,44,30,60,72,34,63,70,54,28,54,54,52,49,59,58,37,67,67,44,65,45,42,30,41,38,38,36,65,36,83,92,61,75,63,60,64,26,54,49,55,52,49,55,55,38,42,76,44,16,75,80,35,33,38,36,44,31,36,64,56,76,82,69,61,85,79,45,56,47,67,61,42,36,54,53,50,52,55,48,46,58,54,51,52,48,54,49,52,52,54,48,40,72,75,39,73,90,52,54,74,52,74,41,66,67,16,52,58,55,39,53,52,40,45,28,50,76,68,73,66,43,80,97,115

Secondary structure (DSSP, 8-state):
----------------PPPP-PPPPPPP----------PPPP--TTSS---B--EEEEEE-TTTHHHHHHHHHHHHHTT-BS-EEEEEE-SGGGGSHHHHHHSHHHHHHHHHHHTTS--SEEEEE--TT--SSHHHHHHHHHHHHH-TT-EEEEE-PPPS-GGGS-HHHHHHHHHHHHHHHHHHHHHHHHHH-TTS-EEEE-TTHHHHHHHHHHHTT-STT-

pLDDT: mean 82.78, std 25.62, range [27.09, 98.94]

Mean predicted aligned error: 11.68 Å

Sequence (222 aa):
MSIAAGLAVAVWTGLGTVARTTAPALPAASAVIGPAEATQTPVRIGEVPSTTGFNSLFIGHSFFQPVANRLAFHAANAGIVDHTQQTVFSGGATGAPQALWENAAKRAQIEGLLDTGEIDLFGMTYHPDYPSLEGYENWVAYALSRNPHTIIFVGFPWATYPGATDATAYGTSWHAAYDTIATGIIDGLRARFPSTRFFSIPYGHAAVDLYALYATGNLPDV